Protein AF-A0A6I1HXH2-F1 (afdb_monomer)

Organism: NCBI:txid2654252

Nearest PDB structures (foldseek):
  2odl-assembly1_A  TM=3.078E-01  e=3.239E-01  Haemophilus influenzae

Mean predicted aligned error: 2.8 Å

Structure (mmCIF, N/CA/C/O backbone):
data_AF-A0A6I1HXH2-F1
#
_entry.id   AF-A0A6I1HXH2-F1
#
loop_
_atom_site.group_PDB
_atom_site.id
_atom_site.type_symbol
_atom_site.label_atom_id
_atom_site.label_alt_id
_atom_site.label_comp_id
_atom_site.label_asym_id
_atom_site.label_entity_id
_atom_site.label_seq_id
_atom_site.pdbx_PDB_ins_code
_atom_site.Cartn_x
_atom_site.Cartn_y
_atom_site.Cartn_z
_atom_site.occupancy
_atom_site.B_iso_or_equiv
_atom_site.auth_seq_id
_atom_site.auth_comp_id
_atom_site.auth_asym_id
_atom_site.auth_atom_id
_atom_site.pdbx_PDB_model_num
ATOM 1 N N . ILE A 1 1 ? -18.586 -7.942 31.060 1.00 96.12 1 ILE A N 1
ATOM 2 C CA . ILE A 1 1 ? -19.831 -7.207 30.739 1.00 96.12 1 ILE A CA 1
ATOM 3 C C . ILE A 1 1 ? -20.557 -7.963 29.634 1.00 96.12 1 ILE A C 1
ATOM 5 O O . ILE A 1 1 ? -19.935 -8.274 28.625 1.00 96.12 1 ILE A O 1
ATOM 9 N N . ASN A 1 2 ? -21.832 -8.290 29.840 1.00 98.00 2 ASN A N 1
ATOM 10 C CA . ASN A 1 2 ? -22.693 -8.918 28.838 1.00 98.00 2 ASN A CA 1
ATOM 11 C C . ASN A 1 2 ? -24.018 -8.146 28.793 1.00 98.00 2 ASN A C 1
ATOM 13 O O . ASN A 1 2 ? -24.672 -8.031 29.828 1.00 98.00 2 ASN A O 1
ATOM 17 N N . ALA A 1 3 ? -24.377 -7.584 27.641 1.00 96.94 3 ALA A N 1
ATOM 18 C CA . ALA A 1 3 ? -25.575 -6.765 27.474 1.00 96.94 3 ALA A CA 1
ATOM 19 C C . ALA A 1 3 ? -26.149 -6.915 26.060 1.00 96.94 3 ALA A C 1
ATOM 21 O O . ALA A 1 3 ? -25.413 -7.164 25.120 1.00 96.94 3 ALA A O 1
ATOM 22 N N . GLY A 1 4 ? -27.454 -6.724 25.865 1.00 97.56 4 GLY A N 1
ATOM 23 C CA . GLY A 1 4 ? -28.006 -6.635 24.505 1.00 97.56 4 GLY A CA 1
ATOM 24 C C . GLY A 1 4 ? -27.553 -5.349 23.808 1.00 97.56 4 GLY A C 1
ATOM 25 O O . GLY A 1 4 ? -26.967 -5.382 22.731 1.00 97.56 4 GLY A O 1
ATOM 26 N N . GLN A 1 5 ? -27.787 -4.218 24.466 1.00 98.31 5 GLN A N 1
ATOM 27 C CA . GLN A 1 5 ? -27.321 -2.894 24.062 1.00 98.31 5 GLN A CA 1
ATOM 28 C C . GLN A 1 5 ? -26.431 -2.366 25.183 1.00 98.31 5 GLN A C 1
ATOM 30 O O . GLN A 1 5 ? -26.862 -2.338 26.338 1.00 98.31 5 GLN A O 1
ATOM 35 N N . PHE A 1 6 ? -25.206 -1.962 24.867 1.00 98.62 6 PHE A N 1
ATOM 36 C CA . PHE A 1 6 ? -24.318 -1.331 25.832 1.00 98.62 6 PHE A CA 1
ATOM 37 C C . PHE A 1 6 ? -24.079 0.121 25.429 1.00 98.62 6 PHE A C 1
ATOM 39 O O . PHE A 1 6 ? -23.348 0.390 24.483 1.00 98.62 6 PHE A O 1
ATOM 46 N N . ASN A 1 7 ? -24.703 1.054 26.146 1.00 98.44 7 ASN A N 1
ATOM 47 C CA . ASN A 1 7 ? -24.409 2.475 26.013 1.00 98.44 7 ASN A CA 1
ATOM 48 C C . ASN A 1 7 ? -23.380 2.877 27.075 1.00 98.44 7 ASN A C 1
ATOM 50 O O . ASN A 1 7 ? -23.666 2.827 28.271 1.00 98.44 7 ASN A O 1
ATOM 54 N N . ASN A 1 8 ? -22.193 3.255 26.621 1.00 98.12 8 ASN A N 1
ATOM 55 C CA . ASN A 1 8 ? -21.113 3.800 27.429 1.00 98.12 8 ASN A CA 1
ATOM 56 C C . ASN A 1 8 ? -20.699 5.191 26.929 1.00 98.12 8 ASN A C 1
ATOM 58 O O . ASN A 1 8 ? -19.573 5.608 27.169 1.00 98.12 8 ASN A O 1
ATOM 62 N N . GLN A 1 9 ? -21.569 5.911 26.217 1.00 98.25 9 GLN A N 1
ATOM 63 C CA . GLN A 1 9 ? -21.256 7.229 25.675 1.00 98.25 9 GLN A CA 1
ATOM 64 C C . GLN A 1 9 ? -20.822 8.196 26.791 1.00 98.25 9 GLN A C 1
ATOM 66 O O . GLN A 1 9 ? -21.469 8.270 27.835 1.00 98.25 9 GLN A O 1
ATOM 71 N N . PHE A 1 10 ? -19.718 8.926 26.586 1.00 98.38 10 PHE A N 1
ATOM 72 C CA . PHE A 1 10 ? -19.064 9.771 27.610 1.00 98.38 10 PHE A CA 1
ATOM 73 C C . PHE A 1 10 ? -18.646 9.030 28.896 1.00 98.38 10 PHE A C 1
ATOM 75 O O . PHE A 1 10 ? -18.246 9.648 29.884 1.00 98.38 10 PHE A O 1
ATOM 82 N N . GLY A 1 11 ? -18.742 7.703 28.901 1.00 98.44 11 GLY A N 1
ATOM 83 C CA . GLY A 1 11 ? -18.453 6.860 30.043 1.00 98.44 11 GLY A CA 1
ATOM 84 C C . GLY A 1 11 ? -16.962 6.611 30.231 1.00 98.44 11 GLY A C 1
ATOM 85 O O . GLY A 1 11 ? -16.126 6.847 29.353 1.00 98.44 11 GLY A O 1
ATOM 86 N N . LYS A 1 12 ? -16.626 6.078 31.407 1.00 98.44 12 LYS A N 1
ATOM 87 C CA . LYS A 1 12 ? -15.273 5.646 31.755 1.00 98.44 12 LYS A CA 1
ATOM 88 C C . LYS A 1 12 ? -15.310 4.257 32.378 1.00 98.44 12 LYS A C 1
ATOM 90 O O . LYS A 1 12 ? -15.972 4.052 33.390 1.00 98.44 12 LYS A O 1
ATOM 95 N N . ILE A 1 13 ? -14.539 3.334 31.814 1.00 98.19 13 ILE A N 1
ATOM 96 C CA . ILE A 1 13 ? -14.335 1.985 32.345 1.00 98.19 13 ILE A CA 1
ATOM 97 C C . ILE A 1 13 ? -12.841 1.780 32.582 1.00 98.19 13 ILE A C 1
ATOM 99 O O . ILE A 1 13 ? -12.019 2.014 31.697 1.00 98.19 13 ILE A O 1
ATOM 103 N N . THR A 1 14 ? -12.480 1.322 33.777 1.00 96.81 14 THR A N 1
ATOM 104 C CA . THR A 1 14 ? -11.099 0.970 34.129 1.00 96.81 14 THR A CA 1
ATOM 105 C C . THR A 1 14 ? -11.058 -0.436 34.710 1.00 96.81 14 THR A C 1
ATOM 107 O O . THR A 1 14 ? -11.735 -0.707 35.701 1.00 96.81 14 THR A O 1
ATOM 110 N N . GLY A 1 15 ? -10.269 -1.324 34.108 1.00 91.62 15 GLY A N 1
ATOM 111 C CA . GLY A 1 15 ? -10.072 -2.697 34.564 1.00 91.62 15 GLY A CA 1
ATOM 112 C C . GLY A 1 15 ? -8.606 -2.992 34.874 1.00 91.62 15 GLY A C 1
ATOM 113 O O . GLY A 1 15 ? -7.748 -2.878 34.007 1.00 91.62 15 GLY A O 1
ATOM 114 N N . ASN A 1 16 ? -8.308 -3.450 36.090 1.00 91.56 16 ASN A N 1
ATOM 115 C CA . ASN A 1 16 ? -6.937 -3.827 36.476 1.00 91.56 16 ASN A CA 1
ATOM 116 C C . ASN A 1 16 ? -6.510 -5.212 35.950 1.00 91.56 16 ASN A C 1
ATOM 118 O O . ASN A 1 16 ? -5.372 -5.622 36.142 1.00 91.56 16 ASN A O 1
ATOM 122 N N . GLY A 1 17 ? -7.420 -5.938 35.298 1.00 95.38 17 GLY A N 1
ATOM 123 C CA . GLY A 1 17 ? -7.192 -7.273 34.754 1.00 95.38 17 GLY A CA 1
ATOM 124 C C . GLY A 1 17 ? -7.869 -7.439 33.397 1.00 95.38 17 GLY A C 1
ATOM 125 O O . GLY A 1 17 ? -7.933 -6.498 32.601 1.00 95.38 17 GLY A O 1
ATOM 126 N N . LYS A 1 18 ? -8.402 -8.637 33.152 1.00 97.19 18 LYS A N 1
ATOM 127 C CA . LYS A 1 18 ? -9.175 -8.931 31.947 1.00 97.19 18 LYS A CA 1
ATOM 128 C C . LYS A 1 18 ? -10.528 -8.217 31.973 1.00 97.19 18 LYS A C 1
ATOM 130 O O . LYS A 1 18 ? -11.292 -8.362 32.926 1.00 97.19 18 LYS A O 1
ATOM 135 N N . LEU A 1 19 ? -10.838 -7.496 30.903 1.00 98.50 19 LEU A N 1
ATOM 136 C CA . LEU A 1 19 ? -12.148 -6.920 30.635 1.00 98.50 19 LEU A CA 1
ATOM 137 C C . LEU A 1 19 ? -12.725 -7.556 29.370 1.00 98.50 19 LEU A C 1
ATOM 139 O O . LEU A 1 19 ? -12.294 -7.258 28.259 1.00 98.50 19 LEU A O 1
ATOM 143 N N . ASP A 1 20 ? -13.727 -8.413 29.559 1.00 98.50 20 ASP A N 1
ATOM 144 C CA . ASP A 1 20 ? -14.513 -8.996 28.473 1.00 98.50 20 ASP A CA 1
ATOM 145 C C . ASP A 1 20 ? -15.823 -8.218 28.302 1.00 98.50 20 ASP A C 1
ATOM 147 O O . ASP A 1 20 ? -16.628 -8.143 29.235 1.00 98.50 20 ASP A O 1
ATOM 151 N N . ILE A 1 21 ? -16.069 -7.667 27.115 1.00 98.62 21 ILE A N 1
ATOM 152 C CA . ILE A 1 21 ? -17.321 -7.005 26.730 1.00 98.62 21 ILE A CA 1
ATOM 153 C C . ILE A 1 21 ? -17.986 -7.837 25.633 1.00 98.62 21 ILE A C 1
ATOM 155 O O . ILE A 1 21 ? -17.366 -8.144 24.615 1.00 98.62 21 ILE A O 1
ATOM 159 N N . ARG A 1 22 ? -19.252 -8.208 25.840 1.00 98.81 22 ARG A N 1
ATOM 160 C CA . ARG A 1 22 ? -20.108 -8.846 24.834 1.00 98.81 22 ARG A CA 1
ATOM 161 C C . ARG A 1 22 ? -21.392 -8.039 24.690 1.00 98.81 22 ARG A C 1
ATOM 163 O O . ARG A 1 22 ? -22.087 -7.854 25.691 1.00 98.81 22 ARG A O 1
ATOM 170 N N . ALA A 1 23 ? -21.692 -7.570 23.481 1.00 98.56 23 ALA A N 1
ATOM 171 C CA . ALA A 1 23 ? -22.950 -6.888 23.202 1.00 98.56 23 ALA A CA 1
ATOM 172 C C . ALA A 1 23 ? -23.472 -7.100 21.777 1.00 98.56 23 ALA A C 1
ATOM 174 O O . ALA A 1 23 ? -22.711 -7.464 20.890 1.00 98.56 23 ALA A O 1
ATOM 175 N N . ALA A 1 24 ? -24.765 -6.880 21.524 1.00 98.44 24 ALA A N 1
ATOM 176 C CA . ALA A 1 24 ? -25.244 -6.787 20.141 1.00 98.44 24 ALA A CA 1
ATOM 177 C C . ALA A 1 24 ? -24.883 -5.418 19.546 1.00 98.44 24 ALA A C 1
ATOM 179 O O . ALA A 1 24 ? -24.400 -5.346 18.422 1.00 98.44 24 ALA A O 1
ATOM 180 N N . THR A 1 25 ? -25.027 -4.346 20.325 1.00 98.69 25 THR A N 1
ATOM 181 C CA . THR A 1 25 ? -24.511 -3.012 19.987 1.00 98.69 25 THR A CA 1
ATOM 182 C C . THR A 1 25 ? -23.695 -2.470 21.153 1.00 98.69 25 THR A C 1
ATOM 184 O O . THR A 1 25 ? -24.048 -2.659 22.323 1.00 98.69 25 THR A O 1
ATOM 187 N N . PHE A 1 26 ? -22.595 -1.798 20.839 1.00 98.81 26 PHE A N 1
ATOM 188 C CA . PHE A 1 26 ? -21.772 -1.112 21.820 1.00 98.81 26 PHE A CA 1
ATOM 189 C C . PHE A 1 26 ? -21.524 0.326 21.358 1.00 98.81 26 PHE A C 1
ATOM 191 O O . PHE A 1 26 ? -20.750 0.565 20.435 1.00 98.81 26 PHE A O 1
ATOM 198 N N . ASP A 1 27 ? -22.209 1.272 21.996 1.00 98.81 27 ASP A N 1
ATOM 199 C CA . ASP A 1 27 ? -21.988 2.705 21.824 1.00 98.81 27 ASP A CA 1
ATOM 200 C C . ASP A 1 27 ? -20.927 3.161 22.829 1.00 98.81 27 ASP A C 1
ATOM 202 O O . ASP A 1 27 ? -21.179 3.255 24.030 1.00 98.81 27 ASP A O 1
ATOM 206 N N . HIS A 1 28 ? -19.721 3.393 22.327 1.00 98.81 28 HIS A N 1
ATOM 207 C CA . HIS A 1 28 ? -18.535 3.809 23.071 1.00 98.81 28 HIS A CA 1
ATOM 208 C C . HIS A 1 28 ? -18.051 5.197 22.614 1.00 98.81 28 HIS A C 1
ATOM 210 O O . HIS A 1 28 ? -16.868 5.537 22.702 1.00 98.81 28 HIS A O 1
ATOM 216 N N . ARG A 1 29 ? -18.971 6.030 22.113 1.00 98.81 29 ARG A N 1
ATOM 217 C CA . ARG A 1 29 ? -18.643 7.369 21.615 1.00 98.81 29 ARG A CA 1
ATOM 218 C C . ARG A 1 29 ? -18.177 8.298 22.722 1.00 98.81 29 ARG A C 1
ATOM 220 O O . ARG A 1 29 ? -18.814 8.400 23.771 1.00 98.81 29 ARG A O 1
ATOM 227 N N . ASN A 1 30 ? -17.127 9.072 22.453 1.00 98.69 30 ASN A N 1
ATOM 228 C CA . ASN A 1 30 ? -16.550 10.039 23.404 1.00 98.69 30 ASN A CA 1
ATOM 229 C C . ASN A 1 30 ? -16.190 9.428 24.772 1.00 98.69 30 ASN A C 1
ATOM 231 O O . ASN A 1 30 ? -16.142 10.130 25.781 1.00 98.69 30 ASN A O 1
ATOM 235 N N 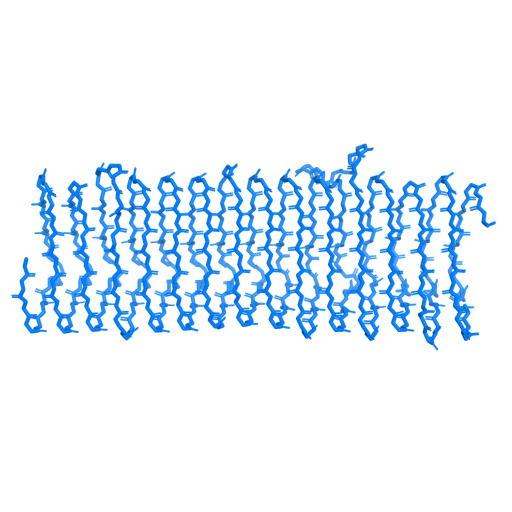. ALA A 1 31 ? -16.003 8.113 24.826 1.00 98.81 31 ALA A N 1
ATOM 236 C CA . ALA A 1 31 ? -15.840 7.368 26.058 1.00 98.81 31 ALA A CA 1
ATOM 237 C C . ALA A 1 31 ? -14.428 6.800 26.171 1.00 98.81 31 ALA A C 1
ATOM 239 O O . ALA A 1 31 ? -13.684 6.724 25.195 1.00 98.81 31 ALA A O 1
ATOM 240 N N . MET A 1 32 ? -14.046 6.378 27.374 1.00 98.81 32 MET A N 1
ATOM 241 C CA . MET A 1 32 ? -12.724 5.817 27.638 1.00 98.81 32 MET A CA 1
ATOM 242 C C . MET A 1 32 ? -12.835 4.460 28.324 1.00 98.81 32 MET A C 1
ATOM 244 O O . MET A 1 32 ? -13.409 4.346 29.403 1.00 98.81 32 MET A O 1
ATOM 248 N N . THR A 1 33 ? -12.227 3.439 27.732 1.00 98.75 33 THR A N 1
ATOM 249 C CA . THR A 1 33 ? -12.066 2.118 28.344 1.00 98.75 33 THR A CA 1
ATOM 250 C C . THR A 1 33 ? -10.590 1.780 28.388 1.00 98.75 33 THR A C 1
ATOM 252 O O . THR A 1 33 ? -9.935 1.730 27.351 1.00 98.75 33 THR A O 1
ATOM 255 N N . VAL A 1 34 ? -10.075 1.523 29.587 1.00 98.69 34 VAL A N 1
ATOM 256 C CA . VAL A 1 34 ? -8.696 1.077 29.805 1.00 98.69 34 VAL A CA 1
ATOM 257 C C . VAL A 1 34 ? -8.728 -0.240 30.566 1.00 98.69 34 VAL A C 1
ATOM 259 O O . VAL A 1 34 ? -9.366 -0.326 31.615 1.00 98.69 34 VAL A O 1
ATOM 262 N N . ALA A 1 35 ? -8.037 -1.261 30.068 1.00 98.44 35 ALA A N 1
ATOM 263 C CA . ALA A 1 35 ? -7.892 -2.533 30.770 1.00 98.44 35 ALA A CA 1
ATOM 264 C C . ALA A 1 35 ? -6.474 -3.101 30.647 1.00 98.44 35 ALA A C 1
ATOM 266 O O . ALA A 1 35 ? -5.768 -2.796 29.690 1.00 98.44 35 ALA A O 1
ATOM 267 N N . ASN A 1 36 ? -6.056 -3.965 31.576 1.00 98.31 36 ASN A N 1
ATOM 268 C CA . ASN A 1 36 ? -4.806 -4.712 31.402 1.00 98.31 36 ASN A CA 1
ATOM 269 C C . ASN A 1 36 ? -4.889 -5.662 30.196 1.00 98.31 36 ASN A C 1
ATOM 271 O O . ASN A 1 36 ? -3.952 -5.740 29.413 1.00 98.31 36 ASN A O 1
ATOM 275 N N . GLN A 1 37 ? -6.031 -6.321 30.005 1.00 98.56 37 GLN A N 1
ATOM 276 C CA . GLN A 1 37 ? -6.294 -7.195 28.866 1.00 98.56 37 GLN A CA 1
ATOM 277 C C . GLN A 1 37 ? -7.722 -6.938 28.380 1.00 98.56 37 GLN A C 1
ATOM 279 O O . GLN A 1 37 ? -8.662 -7.096 29.158 1.00 98.56 37 GLN A O 1
ATOM 284 N N . LEU A 1 38 ? -7.903 -6.531 27.122 1.00 98.75 38 LEU A N 1
ATOM 285 C CA . LEU A 1 38 ? -9.207 -6.129 26.590 1.00 98.75 38 LEU A CA 1
ATOM 286 C C . LEU A 1 38 ? -9.702 -7.101 25.519 1.00 98.75 38 LEU A C 1
ATOM 288 O O . LEU A 1 38 ? -8.987 -7.462 24.584 1.00 98.75 38 LEU A O 1
ATOM 292 N N . THR A 1 39 ? -10.960 -7.509 25.643 1.00 98.81 39 THR A N 1
ATOM 293 C CA . THR A 1 39 ? -11.672 -8.254 24.609 1.00 98.81 39 THR A CA 1
ATOM 294 C C . THR A 1 39 ? -13.062 -7.662 24.429 1.00 98.81 39 THR A C 1
ATOM 296 O O . THR A 1 39 ? -13.874 -7.666 25.353 1.00 98.81 39 THR A O 1
ATOM 299 N N . VAL A 1 40 ? -13.356 -7.182 23.225 1.00 98.88 40 VAL A N 1
ATOM 300 C CA . VAL A 1 40 ? -14.669 -6.670 22.829 1.00 98.88 40 VAL A CA 1
ATOM 301 C C . VAL A 1 40 ? -15.237 -7.567 21.739 1.00 98.88 40 VAL A C 1
ATOM 303 O O . VAL A 1 40 ? -14.590 -7.795 20.724 1.00 98.88 40 VAL A O 1
ATOM 306 N N . ASN A 1 41 ? -16.446 -8.079 21.952 1.00 98.88 41 ASN A N 1
ATOM 307 C CA . ASN A 1 41 ? -17.235 -8.775 20.943 1.00 98.88 41 ASN A CA 1
ATOM 308 C C . ASN A 1 41 ? -18.577 -8.059 20.803 1.00 98.88 41 ASN A C 1
ATOM 310 O O . ASN A 1 41 ? -19.369 -8.053 21.747 1.00 98.88 41 ASN A O 1
ATOM 314 N N . ALA A 1 42 ? -18.824 -7.464 19.644 1.00 98.75 42 ALA A N 1
ATOM 315 C CA . ALA A 1 42 ? -20.027 -6.705 19.358 1.00 98.75 42 ALA A CA 1
ATOM 316 C C . ALA A 1 42 ? -20.678 -7.149 18.039 1.00 98.75 42 ALA A C 1
ATOM 318 O O . ALA A 1 42 ? -20.004 -7.675 17.155 1.00 98.75 42 ALA A O 1
ATOM 319 N N . GLY A 1 43 ? -21.981 -6.920 17.881 1.00 98.69 43 GLY A N 1
ATOM 320 C CA . GLY A 1 43 ? -22.597 -6.910 16.551 1.00 98.69 43 GLY A CA 1
ATOM 321 C C . GLY A 1 43 ? -22.180 -5.653 15.786 1.00 98.69 43 GLY A C 1
ATOM 322 O O . GLY A 1 43 ? -21.585 -5.741 14.716 1.00 98.69 43 GLY A O 1
ATOM 323 N N . SER A 1 44 ? -22.402 -4.485 16.389 1.00 98.81 44 SER A N 1
ATOM 324 C CA . SER A 1 44 ? -21.831 -3.204 15.965 1.00 98.81 44 SER A CA 1
ATOM 325 C C . SER A 1 44 ? -21.119 -2.497 17.117 1.00 98.81 44 SER A C 1
ATOM 327 O O . SER A 1 44 ? -21.547 -2.581 18.272 1.00 98.81 44 SER A O 1
ATOM 329 N N . LEU A 1 45 ? -20.033 -1.795 16.803 1.00 98.94 45 LEU A N 1
ATOM 330 C CA . LEU A 1 45 ? -19.264 -0.995 17.755 1.00 98.94 45 LEU A CA 1
ATOM 331 C C . LEU A 1 45 ? -19.060 0.413 17.196 1.00 98.94 45 LEU A C 1
ATOM 333 O O . LEU A 1 45 ? -18.438 0.576 16.151 1.00 98.94 45 LEU A O 1
ATOM 337 N N . ASP A 1 46 ? -19.557 1.413 17.915 1.00 98.94 46 ASP A N 1
ATOM 338 C CA . ASP A 1 46 ? -19.337 2.832 17.639 1.00 98.94 46 ASP A CA 1
ATOM 339 C C . ASP A 1 46 ? -18.339 3.397 18.661 1.00 98.94 46 ASP A C 1
ATOM 341 O O . ASP A 1 46 ? -18.690 3.684 19.800 1.00 98.94 46 ASP A O 1
ATOM 345 N N . ASN A 1 47 ? -17.074 3.509 18.269 1.00 98.88 47 ASN A N 1
ATOM 346 C CA . ASN A 1 47 ? -15.967 4.086 19.035 1.00 98.88 47 ASN A CA 1
ATOM 347 C C . ASN A 1 47 ? -15.601 5.497 18.531 1.00 98.88 47 ASN A C 1
ATOM 349 O O . ASN A 1 47 ? -14.459 5.939 18.689 1.00 98.88 47 ASN A O 1
ATOM 353 N N . ARG A 1 48 ? -16.530 6.229 17.898 1.00 98.88 48 ARG A N 1
ATOM 354 C CA . ARG A 1 48 ? -16.219 7.570 17.382 1.00 98.88 48 ARG A CA 1
ATOM 355 C C . ARG A 1 48 ? -15.810 8.523 18.494 1.00 98.88 48 ARG A C 1
ATOM 357 O O . ARG A 1 48 ? -16.504 8.650 19.508 1.00 98.88 48 ARG A O 1
ATOM 364 N N . SER A 1 49 ? -14.676 9.194 18.309 1.00 98.81 49 SER A N 1
ATOM 365 C CA . SER A 1 49 ? -14.037 10.038 19.334 1.00 98.81 49 SER A CA 1
ATOM 366 C C . SER A 1 49 ? -13.790 9.330 20.680 1.00 98.81 49 SER A C 1
ATOM 368 O O . SER A 1 49 ? -13.527 9.987 21.688 1.00 98.81 49 SER A O 1
ATOM 370 N N . GLY A 1 50 ? -13.921 8.003 20.732 1.00 98.88 50 GLY A N 1
ATOM 371 C CA . GLY A 1 50 ? -13.710 7.184 21.918 1.00 98.88 50 GLY A CA 1
ATOM 372 C C . GLY A 1 50 ? -12.287 6.638 21.988 1.00 98.88 50 GLY A C 1
ATOM 373 O O . GLY A 1 50 ? -11.475 6.807 21.076 1.00 98.88 50 GLY A O 1
ATOM 374 N N . SER A 1 51 ? -11.972 5.980 23.100 1.00 98.88 51 SER A N 1
ATOM 375 C CA . SER A 1 51 ? -10.692 5.316 23.323 1.00 98.88 51 SER A CA 1
ATOM 376 C C . SER A 1 51 ? -10.892 3.935 23.940 1.00 98.88 51 SER A C 1
ATOM 378 O O . SER A 1 51 ? -11.486 3.795 25.017 1.00 98.88 51 SER A O 1
ATOM 380 N N . LEU A 1 52 ? -10.386 2.913 23.251 1.00 98.94 52 LEU A N 1
ATOM 381 C CA . LEU A 1 52 ? -10.190 1.555 23.745 1.00 98.94 52 LEU A CA 1
ATOM 382 C C . LEU A 1 52 ? -8.687 1.329 23.895 1.00 98.94 52 LEU A C 1
ATOM 384 O O . LEU A 1 52 ? -7.975 1.261 22.897 1.00 98.94 52 LEU A O 1
ATOM 388 N N . ALA A 1 53 ? -8.206 1.195 25.127 1.00 98.75 53 ALA A N 1
ATOM 389 C CA . ALA A 1 53 ? -6.788 1.019 25.406 1.00 98.75 53 ALA A CA 1
ATOM 390 C C . ALA A 1 53 ? -6.523 -0.245 26.227 1.00 98.75 53 ALA A C 1
ATOM 392 O O . ALA A 1 53 ? -7.182 -0.505 27.241 1.00 98.75 53 ALA A O 1
ATOM 393 N N . GLN A 1 54 ? -5.514 -1.006 25.813 1.00 98.75 54 GLN A N 1
ATOM 394 C CA . GLN A 1 54 ? -4.965 -2.107 26.588 1.00 98.75 54 GLN A CA 1
ATOM 395 C C . GLN A 1 54 ? -3.567 -1.762 27.098 1.00 98.75 54 GLN A C 1
ATOM 397 O O . GLN A 1 54 ? -2.687 -1.427 26.311 1.00 98.75 54 GLN A O 1
ATOM 402 N N . THR A 1 55 ? -3.341 -1.897 28.405 1.00 98.38 55 THR A N 1
ATOM 403 C CA . THR A 1 55 ? -2.044 -1.602 29.037 1.00 98.38 55 THR A CA 1
ATOM 404 C C . THR A 1 55 ? -1.136 -2.822 29.183 1.00 98.38 55 THR A C 1
ATOM 406 O O . THR A 1 55 ? 0.078 -2.669 29.285 1.00 98.38 55 THR A O 1
ATOM 409 N N . GLY A 1 56 ? -1.684 -4.038 29.185 1.00 98.44 56 GLY A N 1
ATOM 410 C CA . GLY A 1 56 ? -0.906 -5.275 29.184 1.00 98.44 56 GLY A CA 1
ATOM 411 C C . GLY A 1 56 ? -0.383 -5.644 27.795 1.00 98.44 56 GLY A C 1
ATOM 412 O O . GLY A 1 56 ? -0.906 -5.204 26.770 1.00 98.44 56 GLY A O 1
ATOM 413 N N . THR A 1 57 ? 0.645 -6.489 27.775 1.00 98.06 57 THR A N 1
ATOM 414 C CA . THR A 1 57 ? 1.367 -6.925 26.568 1.00 98.06 57 THR A CA 1
ATOM 415 C C . THR A 1 57 ? 0.731 -8.127 25.860 1.00 98.06 57 THR A C 1
ATOM 417 O O . THR A 1 57 ? 1.291 -8.634 24.894 1.00 98.06 57 THR A O 1
ATOM 420 N N . GLY A 1 58 ? -0.422 -8.604 26.342 1.00 98.19 58 GLY A N 1
ATOM 421 C CA . GLY A 1 58 ? -1.176 -9.694 25.722 1.00 98.19 58 GLY A CA 1
ATOM 422 C C . GLY A 1 58 ? -1.933 -9.267 24.460 1.00 98.19 58 GLY A C 1
ATOM 423 O O . GLY A 1 58 ? -1.819 -8.136 23.991 1.00 98.19 58 GLY A O 1
ATOM 424 N N . LEU A 1 59 ? -2.745 -10.172 23.917 1.00 98.69 59 LEU A N 1
ATOM 425 C CA . LEU A 1 59 ? -3.513 -9.936 22.693 1.00 98.69 59 LEU A CA 1
ATOM 426 C C . LEU A 1 59 ? -4.787 -9.129 22.962 1.00 98.69 59 LEU A C 1
ATOM 428 O O . LEU A 1 59 ? -5.765 -9.680 23.461 1.00 98.69 59 LEU A O 1
ATOM 432 N N . MET A 1 60 ? -4.838 -7.863 22.562 1.00 98.88 60 MET A N 1
ATOM 433 C CA . MET A 1 60 ? -6.091 -7.106 22.491 1.00 98.88 60 MET A CA 1
ATOM 434 C C . MET A 1 60 ? -6.987 -7.688 21.394 1.00 98.88 60 MET A C 1
ATOM 436 O O . MET A 1 60 ? -6.531 -7.911 20.279 1.00 98.88 60 MET A O 1
ATOM 440 N N . THR A 1 61 ? -8.270 -7.918 21.674 1.00 98.94 61 THR A N 1
ATOM 441 C CA . THR A 1 61 ? -9.235 -8.350 20.647 1.00 98.94 61 THR A CA 1
ATOM 442 C C . THR A 1 61 ? -10.395 -7.367 20.553 1.00 98.94 61 THR A C 1
ATOM 444 O O . THR A 1 61 ? -11.081 -7.127 21.546 1.00 98.94 61 THR A O 1
ATOM 447 N N . VAL A 1 62 ? -10.657 -6.843 19.356 1.00 98.94 62 VAL A N 1
ATOM 448 C CA . VAL A 1 62 ? -11.839 -6.029 19.044 1.00 98.94 62 VAL A CA 1
ATOM 449 C C . VAL A 1 62 ? -12.547 -6.641 17.844 1.00 98.94 62 VAL A C 1
ATOM 451 O O . VAL A 1 62 ? -12.093 -6.539 16.711 1.00 98.94 62 VAL A O 1
ATOM 454 N N . ASN A 1 63 ? -13.661 -7.311 18.099 1.00 98.88 63 ASN A N 1
ATOM 455 C CA . ASN A 1 63 ? -14.422 -8.040 17.099 1.00 98.88 63 ASN A CA 1
ATOM 456 C C . ASN A 1 63 ? -15.828 -7.446 16.981 1.00 98.88 63 ASN A C 1
ATOM 458 O O . ASN A 1 63 ? -16.614 -7.546 17.924 1.00 98.88 63 ASN A O 1
ATOM 462 N N . ALA A 1 64 ? -16.145 -6.857 15.832 1.00 98.75 64 ALA A N 1
ATOM 463 C CA . ALA A 1 64 ? -17.498 -6.487 15.438 1.00 98.75 64 ALA A CA 1
ATOM 464 C C . ALA A 1 64 ? -17.951 -7.412 14.299 1.00 98.75 64 ALA A C 1
ATOM 466 O O . ALA A 1 64 ? -17.250 -7.545 13.304 1.00 98.75 64 ALA A O 1
ATOM 467 N N . THR A 1 65 ? -19.110 -8.063 14.391 1.00 98.56 65 THR A N 1
ATOM 468 C CA . THR A 1 65 ? -19.567 -8.916 13.274 1.00 98.56 65 THR A CA 1
ATOM 469 C C . THR A 1 65 ? -20.083 -8.096 12.089 1.00 98.56 65 THR A C 1
ATOM 471 O O . THR A 1 65 ? -19.993 -8.542 10.948 1.00 98.56 65 THR A O 1
ATOM 474 N N . GLY A 1 66 ? -20.592 -6.890 12.341 1.00 98.75 66 GLY A N 1
ATOM 475 C CA . GLY A 1 66 ? -21.013 -5.907 11.348 1.00 98.75 66 GLY A CA 1
ATOM 476 C C . GLY A 1 66 ? -20.019 -4.751 11.233 1.00 98.75 66 GLY A C 1
ATOM 477 O O . GLY A 1 66 ? -18.882 -4.937 10.798 1.00 98.75 66 GLY A O 1
ATOM 478 N N . GLN A 1 67 ? -20.463 -3.548 11.600 1.00 98.88 67 GLN A N 1
ATOM 479 C CA . GLN A 1 67 ? -19.664 -2.326 11.517 1.00 98.88 67 GLN A CA 1
ATOM 480 C C . GLN A 1 67 ? -18.867 -2.069 12.803 1.00 98.88 67 GLN A C 1
ATOM 482 O O . GLN A 1 67 ? -19.405 -2.149 13.911 1.00 98.88 67 GLN A O 1
ATOM 487 N N . LEU A 1 68 ? -17.605 -1.689 12.625 1.00 98.94 68 LEU A N 1
ATOM 488 C CA . LEU A 1 68 ? -16.761 -1.045 13.624 1.00 98.94 68 LEU A CA 1
ATOM 489 C C . LEU A 1 68 ? -16.467 0.381 13.151 1.00 98.94 68 LEU A C 1
ATOM 491 O O . LEU A 1 68 ? -15.730 0.566 12.186 1.00 98.94 68 LEU A O 1
ATOM 495 N N . ASP A 1 69 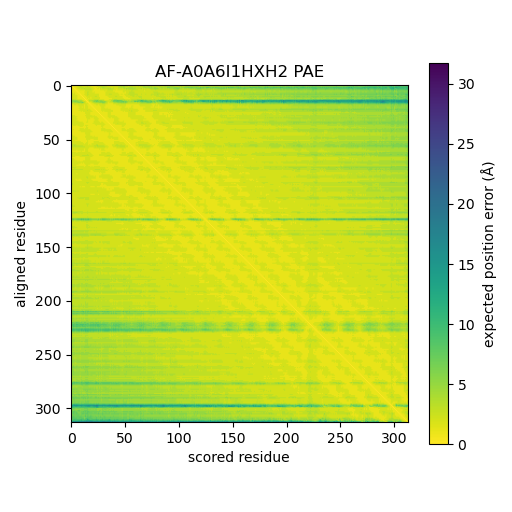? -17.045 1.377 13.816 1.00 98.94 69 ASP A N 1
ATOM 496 C CA . ASP A 1 69 ? -16.780 2.788 13.545 1.00 98.94 69 ASP A CA 1
ATOM 497 C C . ASP A 1 69 ? -15.791 3.349 14.571 1.00 98.94 69 ASP A C 1
ATOM 499 O O . ASP A 1 69 ? -16.119 3.564 15.731 1.00 98.94 69 ASP A O 1
ATOM 503 N N . ASN A 1 70 ? -14.555 3.562 14.141 1.00 98.94 70 ASN A N 1
ATOM 504 C CA . ASN A 1 70 ? -13.461 4.180 14.879 1.00 98.94 70 ASN A CA 1
ATOM 505 C C . ASN A 1 70 ? -13.128 5.585 14.334 1.00 98.94 70 ASN A C 1
ATOM 507 O O . ASN A 1 70 ? -11.999 6.053 14.483 1.00 98.94 70 ASN A O 1
ATOM 511 N N . THR A 1 71 ? -14.075 6.270 13.684 1.00 98.94 71 THR A N 1
ATOM 512 C CA . THR A 1 71 ? -13.840 7.603 13.102 1.00 98.94 71 THR A CA 1
ATOM 513 C C . THR A 1 71 ? -13.443 8.605 14.188 1.00 98.94 71 THR A C 1
ATOM 515 O O . THR A 1 71 ? -14.167 8.802 15.167 1.00 98.94 71 THR A O 1
ATOM 518 N N . GLY A 1 72 ? -12.262 9.212 14.053 1.00 98.75 72 GLY A N 1
ATOM 519 C CA . GLY A 1 72 ? -11.666 10.083 15.079 1.00 98.75 72 GLY A CA 1
ATOM 520 C C . GLY A 1 72 ? -11.404 9.402 16.435 1.00 98.75 72 GLY A C 1
ATOM 521 O O . GLY A 1 72 ? -11.077 10.077 17.412 1.00 98.75 72 GLY A O 1
ATOM 522 N N . GLY A 1 73 ? -11.587 8.082 16.522 1.00 98.88 73 GLY A N 1
ATOM 523 C CA . GLY A 1 73 ? -11.422 7.270 17.723 1.00 98.88 73 GLY A CA 1
ATOM 524 C C . GLY A 1 73 ? -10.045 6.617 17.819 1.00 98.88 73 GLY A C 1
ATOM 525 O O . GLY A 1 73 ? -9.200 6.730 16.924 1.00 98.88 73 GLY A O 1
ATOM 526 N N . LYS A 1 74 ? -9.811 5.922 18.935 1.00 98.94 74 LYS A N 1
ATOM 527 C CA . LYS A 1 74 ? -8.559 5.214 19.227 1.00 98.94 74 LYS A CA 1
ATOM 528 C C . LYS A 1 74 ? -8.811 3.777 19.668 1.00 98.94 74 LYS A C 1
ATOM 530 O O . LYS A 1 74 ? -9.626 3.529 20.559 1.00 98.94 74 LYS A O 1
ATOM 535 N N . ILE A 1 75 ? -8.051 2.854 19.090 1.00 98.94 75 ILE A N 1
ATOM 536 C CA . ILE A 1 75 ? -7.927 1.454 19.507 1.00 98.94 75 ILE A CA 1
ATOM 537 C C . ILE A 1 75 ? -6.431 1.177 19.649 1.00 98.94 75 ILE A C 1
ATOM 539 O O . ILE A 1 75 ? -5.718 1.096 18.652 1.00 98.94 75 ILE A O 1
ATOM 543 N N . GLU A 1 76 ? -5.934 1.094 20.879 1.00 98.88 76 GLU A N 1
ATOM 544 C CA . GLU A 1 76 ? -4.495 1.047 21.157 1.00 98.88 76 GLU A CA 1
ATOM 545 C C . GLU A 1 76 ? -4.146 -0.122 22.088 1.00 98.88 76 GLU A C 1
ATOM 547 O O . GLU A 1 76 ? -4.574 -0.171 23.242 1.00 98.88 76 GLU A O 1
ATOM 552 N N . GLY A 1 77 ? -3.355 -1.073 21.589 1.00 98.62 77 GLY A N 1
ATOM 553 C CA . GLY A 1 77 ? -2.870 -2.224 22.346 1.00 98.62 77 GLY A CA 1
ATOM 554 C C . GLY A 1 77 ? -1.386 -2.110 22.686 1.00 98.62 77 GLY A C 1
ATOM 555 O O . GLY A 1 77 ? -0.561 -1.949 21.792 1.00 98.62 77 GLY A O 1
ATOM 556 N N . ASN A 1 78 ? -1.020 -2.263 23.963 1.00 98.62 78 ASN A N 1
ATOM 557 C CA . ASN A 1 78 ? 0.384 -2.339 24.405 1.00 98.62 78 ASN A CA 1
ATOM 558 C C . ASN A 1 78 ? 1.059 -3.704 24.117 1.00 98.62 78 ASN A C 1
ATOM 560 O O . ASN A 1 78 ? 2.200 -3.943 24.504 1.00 98.62 78 ASN A O 1
ATOM 564 N N . GLY A 1 79 ? 0.351 -4.617 23.455 1.00 98.69 79 GLY A N 1
ATOM 565 C CA . GLY A 1 79 ? 0.851 -5.909 22.994 1.00 98.69 79 GLY A CA 1
ATOM 566 C C . GLY A 1 79 ? 0.484 -6.131 21.534 1.00 98.69 79 GLY A C 1
ATOM 567 O O . GLY A 1 79 ? 0.617 -5.222 20.710 1.00 98.69 79 GLY A O 1
ATOM 568 N N . ASP A 1 80 ? -0.010 -7.327 21.236 1.00 98.88 80 ASP A N 1
ATOM 569 C CA . ASP A 1 80 ? -0.636 -7.628 19.950 1.00 98.88 80 ASP A CA 1
ATOM 570 C C . ASP A 1 80 ? -2.074 -7.087 19.904 1.00 98.88 80 ASP A C 1
ATOM 572 O O . ASP A 1 80 ? -2.735 -6.955 20.939 1.00 98.88 80 ASP A O 1
ATOM 576 N N . ALA A 1 81 ? -2.590 -6.816 18.708 1.00 98.88 81 ALA A N 1
ATOM 577 C CA . ALA A 1 81 ? -3.990 -6.467 18.495 1.00 98.88 81 ALA A CA 1
ATOM 578 C C . ALA A 1 81 ? -4.596 -7.262 17.337 1.00 98.88 81 ALA A C 1
ATOM 580 O O . ALA A 1 81 ? -4.040 -7.312 16.244 1.00 98.88 81 ALA A O 1
ATOM 581 N N . LEU A 1 82 ? -5.779 -7.824 17.573 1.00 98.94 82 LEU A N 1
ATOM 582 C CA . LEU A 1 82 ? -6.631 -8.451 16.573 1.00 98.94 82 LEU A CA 1
ATOM 583 C C . LEU A 1 82 ? -7.915 -7.638 16.429 1.00 98.94 82 LEU A C 1
ATOM 585 O O . LEU A 1 82 ? -8.703 -7.539 17.376 1.00 98.94 82 LEU A O 1
ATOM 589 N N . VAL A 1 83 ? -8.146 -7.090 15.240 1.00 98.94 83 VAL A N 1
ATOM 590 C CA . VAL A 1 83 ? -9.345 -6.310 14.921 1.00 98.94 83 VAL A CA 1
ATOM 591 C C . VAL A 1 83 ? -10.113 -6.985 13.791 1.00 98.94 83 VAL A C 1
ATOM 593 O O . VAL A 1 83 ? -9.558 -7.280 12.734 1.00 98.94 83 VAL A O 1
ATOM 596 N N . LYS A 1 84 ? -11.404 -7.242 14.009 1.00 98.94 84 LYS A N 1
ATOM 597 C CA . LYS A 1 84 ? -12.288 -7.881 13.026 1.00 98.94 84 LYS A CA 1
ATOM 598 C C . LYS A 1 84 ? -13.555 -7.065 12.818 1.00 98.94 84 LYS A C 1
ATOM 600 O O . LYS A 1 84 ? -14.154 -6.630 13.801 1.00 98.94 84 LYS A O 1
ATOM 605 N N . ALA A 1 85 ? -13.950 -6.871 11.561 1.00 98.88 85 ALA A N 1
ATOM 606 C CA . ALA A 1 85 ? -15.184 -6.177 11.189 1.00 98.88 85 ALA A CA 1
ATOM 607 C C . ALA A 1 85 ? -15.659 -6.570 9.786 1.00 98.88 85 ALA A C 1
ATOM 609 O O . ALA A 1 85 ? -14.842 -6.756 8.896 1.00 98.88 85 ALA A O 1
ATOM 610 N N . SER A 1 86 ? -16.964 -6.615 9.518 1.00 98.75 86 SER A N 1
ATOM 611 C CA . SER A 1 86 ? -17.421 -6.629 8.116 1.00 98.75 86 SER A CA 1
ATOM 612 C C . SER A 1 86 ? -17.103 -5.293 7.435 1.00 98.75 86 SER A C 1
ATOM 614 O O . SER A 1 86 ? -16.640 -5.268 6.300 1.00 98.75 86 SER A O 1
ATOM 616 N N . THR A 1 87 ? -17.269 -4.184 8.155 1.00 98.88 87 THR A N 1
ATOM 617 C CA . THR A 1 87 ? -16.894 -2.842 7.693 1.00 98.88 87 THR A CA 1
ATOM 618 C C . THR A 1 87 ? -16.174 -2.111 8.811 1.00 98.88 87 THR A C 1
ATOM 620 O O . THR A 1 87 ? -16.737 -1.935 9.892 1.00 98.88 87 THR A O 1
ATOM 623 N N . LEU A 1 88 ? -14.945 -1.676 8.551 1.00 98.94 88 LEU A N 1
ATOM 624 C CA . LEU A 1 88 ? -14.147 -0.881 9.475 1.00 98.94 88 LEU A CA 1
ATOM 625 C C . LEU A 1 88 ? -14.041 0.558 8.965 1.00 98.94 88 LEU A C 1
ATOM 627 O O . LEU A 1 88 ? -13.432 0.801 7.927 1.00 98.94 88 LEU A O 1
ATOM 631 N N . LEU A 1 89 ? -14.611 1.507 9.706 1.00 98.94 89 LEU A N 1
ATOM 632 C CA . LEU A 1 89 ? -14.422 2.937 9.466 1.00 98.94 89 LEU A CA 1
ATOM 633 C C . LEU A 1 89 ? -13.350 3.446 10.427 1.00 98.94 89 LEU A C 1
ATOM 635 O O . LEU A 1 89 ? -13.552 3.468 11.631 1.00 98.94 89 LEU A O 1
ATOM 639 N N . ASN A 1 90 ? -12.192 3.827 9.913 1.00 98.94 90 ASN A N 1
ATOM 640 C CA . ASN A 1 90 ? -11.062 4.363 10.669 1.00 98.94 90 ASN A CA 1
ATOM 641 C C . ASN A 1 90 ? -10.660 5.753 10.151 1.00 98.94 90 ASN A C 1
ATOM 643 O O . ASN A 1 90 ? -9.511 6.172 10.296 1.00 98.94 90 ASN A O 1
ATOM 647 N N . SER A 1 91 ? -11.598 6.480 9.538 1.00 98.81 91 SER A N 1
ATOM 648 C CA . SER A 1 91 ? -11.322 7.804 8.985 1.00 98.81 91 SER A CA 1
ATOM 649 C C . SER A 1 91 ? -10.921 8.781 10.088 1.00 98.81 91 SER A C 1
ATOM 651 O O . SER A 1 91 ? -11.604 8.893 11.107 1.00 98.81 91 SER A O 1
ATOM 653 N N . THR A 1 92 ? -9.783 9.466 9.941 1.00 98.81 92 THR A N 1
ATOM 654 C CA . THR A 1 92 ? -9.144 10.292 10.999 1.00 98.81 92 THR A CA 1
ATOM 655 C C . THR A 1 92 ? -8.892 9.565 12.335 1.00 98.81 92 THR A C 1
ATOM 657 O O . THR A 1 92 ? -8.509 10.181 13.329 1.00 98.81 92 THR A O 1
ATOM 660 N N . GLY A 1 93 ? -9.127 8.252 12.371 1.00 98.88 93 GLY A N 1
ATOM 661 C CA . GLY A 1 93 ? -9.005 7.391 13.534 1.00 98.88 93 GLY A CA 1
ATOM 662 C C . GLY A 1 93 ? -7.627 6.754 13.636 1.00 98.88 93 GLY A C 1
ATOM 663 O O . GLY A 1 93 ? -6.760 6.900 12.767 1.00 98.88 93 GLY A O 1
ATOM 664 N N . ARG A 1 94 ? -7.416 6.029 14.732 1.00 98.88 94 ARG A N 1
ATOM 665 C CA . ARG A 1 94 ? -6.148 5.365 15.026 1.00 98.88 94 ARG A CA 1
ATOM 666 C C . ARG A 1 94 ? -6.363 3.955 15.561 1.00 98.88 94 ARG A C 1
ATOM 668 O O . ARG A 1 94 ? -7.058 3.768 16.558 1.00 98.88 94 ARG A O 1
ATOM 675 N N . ILE A 1 95 ? -5.698 2.989 14.935 1.00 98.94 95 ILE A N 1
ATOM 676 C CA . ILE A 1 95 ? -5.581 1.604 15.395 1.00 98.94 95 ILE A CA 1
ATOM 677 C C . ILE A 1 95 ? -4.096 1.284 15.495 1.00 98.94 95 ILE A C 1
ATOM 679 O O . ILE A 1 95 ? -3.402 1.289 14.478 1.00 98.94 95 ILE A O 1
ATOM 683 N N . VAL A 1 96 ? -3.591 1.040 16.705 1.00 98.88 96 VAL A N 1
ATOM 684 C CA . VAL A 1 96 ? -2.167 0.760 16.921 1.00 98.88 96 VAL A CA 1
ATOM 685 C C . VAL A 1 96 ? -1.933 -0.405 17.864 1.00 98.88 96 VAL A C 1
ATOM 687 O O . VAL A 1 96 ?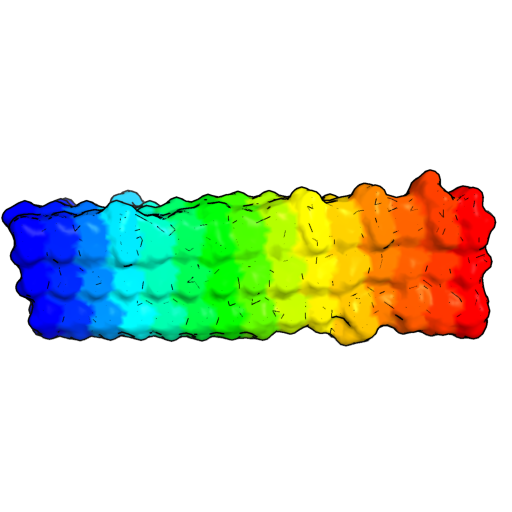 -2.510 -0.462 18.945 1.00 98.88 96 VAL A O 1
ATOM 690 N N . ALA A 1 97 ? -1.024 -1.292 17.467 1.00 98.88 97 ALA A N 1
ATOM 691 C CA . ALA A 1 97 ? -0.437 -2.309 18.328 1.00 98.88 97 ALA A CA 1
ATOM 692 C C . ALA A 1 97 ? 1.045 -2.001 18.569 1.00 98.88 97 ALA A C 1
ATOM 694 O O . ALA A 1 97 ? 1.779 -1.687 17.628 1.00 98.88 97 ALA A O 1
ATOM 695 N N . ALA A 1 98 ? 1.504 -2.123 19.814 1.00 98.81 98 ALA A N 1
ATOM 696 C CA . ALA A 1 98 ? 2.926 -2.018 20.134 1.00 98.81 98 ALA A CA 1
ATOM 697 C C . ALA A 1 98 ? 3.738 -3.148 19.479 1.00 98.81 98 ALA A C 1
ATOM 699 O O . ALA A 1 98 ? 4.865 -2.919 19.050 1.00 98.81 98 ALA A O 1
ATOM 700 N N . GLN A 1 99 ? 3.144 -4.339 19.349 1.00 98.75 99 GLN A N 1
ATOM 701 C CA . GLN A 1 99 ? 3.750 -5.503 18.706 1.00 98.75 99 GLN A CA 1
ATOM 702 C C . GLN A 1 99 ? 3.109 -5.751 17.336 1.00 98.75 99 GLN A C 1
ATOM 704 O O . GLN A 1 99 ? 3.349 -4.973 16.411 1.00 98.75 99 GLN A O 1
ATOM 709 N N . ASN A 1 100 ? 2.325 -6.818 17.174 1.00 98.88 100 ASN A N 1
ATOM 710 C CA . ASN A 1 100 ? 1.707 -7.171 15.901 1.00 98.88 100 ASN A CA 1
ATOM 711 C C . ASN A 1 100 ? 0.263 -6.667 15.830 1.00 98.88 100 ASN A C 1
ATOM 713 O O . ASN A 1 100 ? -0.471 -6.739 16.814 1.00 98.88 100 ASN A O 1
ATOM 717 N N . ALA A 1 101 ? -0.161 -6.191 14.662 1.00 98.88 101 ALA A N 1
ATOM 718 C CA . ALA A 1 101 ? -1.558 -5.878 14.387 1.00 98.88 101 ALA A CA 1
ATOM 719 C C . ALA A 1 101 ? -2.077 -6.792 13.276 1.00 98.88 101 ALA A C 1
ATOM 721 O O . ALA A 1 101 ? -1.530 -6.798 12.174 1.00 98.88 101 ALA A O 1
ATOM 722 N N . GLU A 1 102 ? -3.148 -7.526 13.558 1.00 98.94 102 GLU A N 1
ATOM 723 C CA . GLU A 1 102 ? -3.889 -8.312 12.578 1.00 98.94 102 GLU A CA 1
ATOM 724 C C . GLU A 1 102 ? -5.283 -7.708 12.395 1.00 98.94 102 GLU A C 1
ATOM 726 O O . GLU A 1 102 ? -6.067 -7.588 13.340 1.00 98.94 102 GLU A O 1
ATOM 731 N N . LEU A 1 103 ? -5.597 -7.316 11.164 1.00 98.88 103 LEU A N 1
ATOM 732 C CA . LEU A 1 103 ? -6.902 -6.807 10.768 1.00 98.88 103 LEU A CA 1
ATOM 733 C C . LEU A 1 103 ? -7.539 -7.793 9.786 1.00 98.88 103 LEU A C 1
ATOM 735 O O . LEU A 1 103 ? -6.980 -8.065 8.724 1.00 98.88 103 LEU A O 1
ATOM 739 N N . THR A 1 104 ? -8.721 -8.310 10.123 1.00 98.81 104 THR A N 1
ATOM 740 C CA . THR A 1 104 ? -9.557 -9.103 9.206 1.00 98.81 104 THR A CA 1
ATOM 741 C C . THR A 1 104 ? -10.842 -8.344 8.913 1.00 98.81 104 THR A C 1
ATOM 743 O O . THR A 1 104 ? -11.693 -8.220 9.798 1.00 98.81 104 THR A O 1
ATOM 746 N N . VAL A 1 105 ? -10.994 -7.829 7.693 1.00 98.75 105 VAL A N 1
ATOM 747 C CA . VAL A 1 105 ? -12.096 -6.918 7.359 1.00 98.75 105 VAL A CA 1
ATOM 748 C C . VAL A 1 105 ? -12.794 -7.236 6.041 1.00 98.75 105 VAL A C 1
ATOM 750 O O . VAL A 1 105 ? -12.154 -7.662 5.092 1.00 98.75 105 VAL A O 1
ATOM 753 N N . GLY A 1 106 ? -14.102 -7.000 5.934 1.00 98.69 106 GLY A N 1
ATOM 754 C CA . GLY A 1 106 ? -14.763 -6.992 4.620 1.00 98.69 106 GLY A CA 1
ATOM 755 C C . GLY A 1 106 ? -14.366 -5.757 3.804 1.00 98.69 106 GLY A C 1
ATOM 756 O O . GLY A 1 106 ? -14.003 -5.876 2.639 1.00 98.69 106 GLY A O 1
ATOM 757 N N . SER A 1 107 ? -14.341 -4.587 4.441 1.00 98.81 107 SER A N 1
ATOM 758 C CA . SER A 1 107 ? -13.773 -3.349 3.898 1.00 98.81 107 SER A CA 1
ATOM 759 C C . SER A 1 107 ? -13.155 -2.482 4.997 1.00 98.81 107 SER A C 1
ATOM 761 O O . SER A 1 107 ? -13.539 -2.581 6.168 1.00 98.81 107 SER A O 1
ATOM 763 N N . LEU A 1 108 ? -12.204 -1.627 4.617 1.00 98.94 108 LEU A N 1
ATOM 764 C CA . LEU A 1 108 ? -11.562 -0.644 5.491 1.00 98.94 108 LEU A CA 1
ATOM 765 C C . LEU A 1 108 ? -11.544 0.729 4.821 1.00 98.94 108 LEU A C 1
ATOM 767 O O . LEU A 1 108 ? -10.898 0.909 3.793 1.00 98.94 108 LEU A O 1
ATOM 771 N N . ASP A 1 109 ? -12.178 1.703 5.463 1.00 98.94 109 ASP A N 1
ATOM 772 C CA . ASP A 1 109 ? -11.931 3.123 5.228 1.00 98.94 109 ASP A CA 1
ATOM 773 C C . ASP A 1 109 ? -10.868 3.596 6.230 1.00 98.94 109 ASP A C 1
ATOM 775 O O . ASP A 1 109 ? -11.142 3.742 7.417 1.00 98.94 109 ASP A O 1
ATOM 779 N N . ASN A 1 110 ? -9.642 3.813 5.766 1.00 98.88 110 ASN A N 1
ATOM 780 C CA . ASN A 1 110 ? -8.538 4.395 6.528 1.00 98.88 110 ASN A CA 1
ATOM 781 C C . ASN A 1 110 ? -8.220 5.822 6.048 1.00 98.88 110 ASN A C 1
ATOM 783 O O . ASN A 1 110 ? -7.070 6.263 6.103 1.00 98.88 110 ASN A O 1
ATOM 787 N N . THR A 1 111 ? -9.212 6.560 5.546 1.00 98.88 111 THR A N 1
ATOM 788 C CA . THR A 1 111 ? -8.984 7.892 4.980 1.00 98.88 111 THR A CA 1
ATOM 789 C C . THR A 1 111 ? -8.495 8.882 6.037 1.00 98.88 111 THR A C 1
ATOM 791 O O . THR A 1 111 ? -9.141 9.104 7.059 1.00 98.88 111 THR A O 1
ATOM 794 N N . GLN A 1 112 ? -7.317 9.481 5.831 1.00 98.88 112 GLN A N 1
ATOM 795 C CA . GLN A 1 112 ? -6.638 10.314 6.847 1.00 98.88 112 GLN A CA 1
ATOM 796 C C . GLN A 1 112 ? -6.442 9.608 8.209 1.00 98.88 112 GLN A C 1
ATOM 798 O O . GLN A 1 112 ? -6.199 10.261 9.223 1.00 98.88 112 GLN A O 1
ATOM 803 N N . GLY A 1 113 ? -6.593 8.284 8.245 1.00 98.88 113 GLY A N 1
ATOM 804 C CA . GLY A 1 113 ? -6.483 7.450 9.432 1.00 98.88 113 GLY A CA 1
ATOM 805 C C . GLY A 1 113 ? -5.095 6.840 9.578 1.00 98.88 113 GLY A C 1
ATOM 806 O O . GLY A 1 113 ? -4.217 6.976 8.723 1.00 98.88 113 GLY A O 1
ATOM 807 N N . THR A 1 114 ? -4.879 6.148 10.692 1.00 98.94 114 THR A N 1
ATOM 808 C CA . THR A 1 114 ? -3.659 5.374 10.938 1.00 98.94 114 THR A CA 1
ATOM 809 C C . THR A 1 114 ? -4.000 3.959 11.375 1.00 98.94 114 THR A C 1
ATOM 811 O O . THR A 1 114 ? -4.716 3.768 12.360 1.00 98.94 114 THR A O 1
ATOM 814 N N . VAL A 1 115 ? -3.400 2.980 10.702 1.00 98.94 115 VAL A N 1
ATOM 815 C CA . VAL A 1 115 ? -3.249 1.605 11.179 1.00 98.94 115 VAL A CA 1
ATOM 816 C C . VAL A 1 115 ? -1.756 1.319 11.283 1.00 98.94 115 VAL A C 1
ATOM 818 O O . VAL A 1 115 ? -1.052 1.351 10.273 1.00 98.94 115 VAL A O 1
ATOM 821 N N . ALA A 1 116 ? -1.258 1.055 12.492 1.00 98.88 116 ALA A N 1
ATOM 822 C CA . ALA A 1 116 ? 0.160 0.779 12.696 1.00 98.88 116 ALA A CA 1
ATOM 823 C C . ALA A 1 116 ? 0.429 -0.401 13.636 1.00 98.88 116 ALA A C 1
ATOM 825 O O . ALA A 1 116 ? -0.264 -0.609 14.630 1.00 98.88 116 ALA A O 1
ATOM 826 N N . ALA A 1 117 ? 1.496 -1.132 13.343 1.00 98.94 117 ALA A N 1
ATOM 827 C CA . ALA A 1 117 ? 2.077 -2.151 14.202 1.00 98.94 117 ALA A CA 1
ATOM 828 C C . ALA A 1 117 ? 3.543 -1.806 14.467 1.00 98.94 117 ALA A C 1
ATOM 830 O O . ALA A 1 117 ? 4.267 -1.439 13.538 1.00 98.94 117 ALA A O 1
ATOM 831 N N . GLY A 1 118 ? 4.012 -1.944 15.707 1.00 98.81 118 GLY A N 1
ATOM 832 C CA . GLY A 1 118 ? 5.438 -1.782 16.001 1.00 98.81 118 GLY A CA 1
ATOM 833 C C . GLY A 1 118 ? 6.298 -2.840 15.301 1.00 98.81 118 GLY A C 1
ATOM 834 O O . GLY A 1 118 ? 7.386 -2.531 14.819 1.00 98.81 118 GLY A O 1
ATOM 835 N N . SER A 1 119 ? 5.777 -4.065 15.176 1.00 98.69 119 SER A N 1
ATOM 836 C CA . SER A 1 119 ? 6.429 -5.201 14.516 1.00 98.69 119 SER A CA 1
ATOM 837 C C . SER A 1 119 ? 5.732 -5.567 13.203 1.00 98.69 119 SER A C 1
ATOM 839 O O . SER A 1 119 ? 6.051 -4.974 12.176 1.00 98.69 119 SER A O 1
ATOM 841 N N . HIS A 1 120 ? 4.809 -6.534 13.197 1.00 98.88 120 HIS A N 1
ATOM 842 C CA . HIS A 1 120 ? 4.155 -7.012 11.978 1.00 98.88 120 HIS A CA 1
ATOM 843 C C . HIS A 1 120 ? 2.754 -6.422 11.799 1.00 98.88 120 HIS A C 1
ATOM 845 O O . HIS A 1 120 ? 1.926 -6.515 12.703 1.00 98.88 120 HIS A O 1
ATOM 851 N N . LEU A 1 121 ? 2.470 -5.870 10.617 1.00 98.94 121 LEU A N 1
ATOM 852 C CA . LEU A 1 121 ? 1.110 -5.534 10.198 1.00 98.94 121 LEU A CA 1
ATOM 853 C C . LEU A 1 121 ? 0.602 -6.606 9.234 1.00 98.94 121 LEU A C 1
ATOM 855 O O . LEU A 1 121 ? 1.163 -6.765 8.150 1.00 98.94 121 LEU A O 1
ATOM 859 N N . GLN A 1 122 ? -0.484 -7.284 9.591 1.00 98.94 122 GLN A N 1
ATOM 860 C CA . GLN A 1 122 ? -1.230 -8.160 8.697 1.00 98.94 122 GLN A CA 1
ATOM 861 C C . GLN A 1 122 ? -2.624 -7.585 8.451 1.00 98.94 122 GLN A C 1
ATOM 863 O O . GLN A 1 122 ? -3.387 -7.356 9.386 1.00 98.94 122 GLN A O 1
ATOM 868 N N . LEU A 1 123 ? -2.974 -7.375 7.186 1.00 98.88 123 LEU A N 1
ATOM 869 C CA . LEU A 1 123 ? -4.295 -6.914 6.772 1.00 98.88 123 LEU A CA 1
ATOM 870 C C . LEU A 1 123 ? -4.856 -7.892 5.747 1.00 98.88 123 LEU A C 1
ATOM 872 O O . LEU A 1 123 ? -4.309 -8.031 4.655 1.00 98.88 123 LEU A O 1
ATOM 876 N N . SER A 1 124 ? -5.941 -8.569 6.108 1.00 98.69 124 SER A N 1
ATOM 877 C CA . SER A 1 124 ? -6.678 -9.463 5.217 1.00 98.69 124 SER A CA 1
ATOM 878 C C . SER A 1 124 ? -8.088 -8.929 5.008 1.00 98.69 124 SER A C 1
ATOM 880 O O . SER A 1 124 ? -8.782 -8.654 5.990 1.00 98.69 124 SER A O 1
ATOM 882 N N . GLY A 1 125 ? -8.536 -8.784 3.762 1.00 94.88 125 GLY A N 1
ATOM 883 C CA . GLY A 1 125 ? -9.886 -8.283 3.531 1.00 94.88 125 GLY A 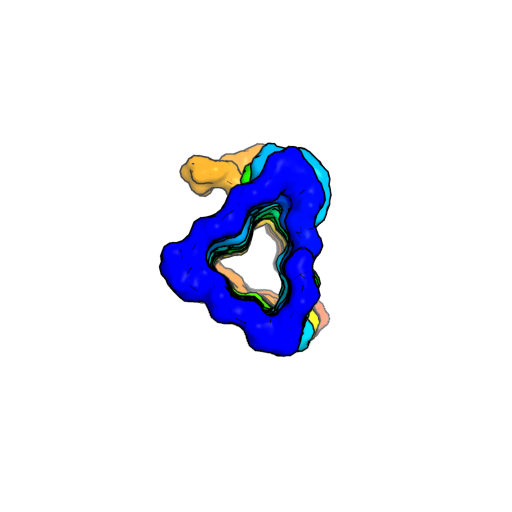CA 1
ATOM 884 C C . GLY A 1 125 ? -10.317 -8.037 2.094 1.00 94.88 125 GLY A C 1
ATOM 885 O O . GLY A 1 125 ? -9.711 -8.534 1.153 1.00 94.88 125 GLY A O 1
ATOM 886 N N . GLY A 1 126 ? -11.408 -7.290 1.933 1.00 97.69 126 GLY A N 1
ATOM 887 C CA . GLY A 1 126 ? -11.879 -6.813 0.634 1.00 97.69 126 GLY A CA 1
ATOM 888 C C . GLY A 1 126 ? -11.227 -5.487 0.253 1.00 97.69 126 GLY A C 1
ATOM 889 O O . GLY A 1 126 ? -10.012 -5.422 0.071 1.00 97.69 126 GLY A O 1
ATOM 890 N N . ASP A 1 127 ? -12.034 -4.441 0.105 1.00 98.69 127 ASP A N 1
ATOM 891 C CA . ASP A 1 127 ? -11.578 -3.136 -0.382 1.00 98.69 127 ASP A CA 1
ATOM 892 C C . ASP A 1 127 ? -10.984 -2.280 0.737 1.00 98.69 127 ASP A C 1
ATOM 894 O O . ASP A 1 127 ? -11.598 -2.097 1.794 1.00 98.69 127 ASP A O 1
ATOM 898 N N . ILE A 1 128 ? -9.797 -1.728 0.482 1.00 98.88 128 ILE A N 1
ATOM 899 C CA . ILE A 1 128 ? -9.072 -0.851 1.397 1.00 98.88 128 ILE A CA 1
ATOM 900 C C . ILE A 1 128 ? -8.915 0.529 0.763 1.00 98.88 128 ILE A C 1
ATOM 902 O O . ILE A 1 128 ? -8.217 0.687 -0.243 1.00 98.88 128 ILE A O 1
ATOM 906 N N . ASP A 1 129 ? -9.514 1.538 1.387 1.00 98.94 129 ASP A N 1
ATOM 907 C CA . ASP A 1 129 ? -9.267 2.941 1.079 1.00 98.94 129 ASP A CA 1
ATOM 908 C C . ASP A 1 129 ? -8.261 3.522 2.076 1.00 98.94 129 ASP A C 1
ATOM 910 O O . ASP A 1 129 ? -8.573 3.765 3.237 1.00 98.94 129 ASP A O 1
ATOM 914 N N . ASN A 1 130 ? -7.033 3.744 1.620 1.00 98.88 130 ASN A N 1
ATOM 915 C CA . ASN A 1 130 ? -5.962 4.384 2.373 1.00 98.88 130 ASN A CA 1
ATOM 916 C C . ASN A 1 130 ? -5.715 5.827 1.896 1.00 98.88 130 ASN A C 1
ATOM 918 O O . ASN A 1 130 ? -4.584 6.314 1.929 1.00 98.88 130 ASN A O 1
ATOM 922 N N . THR A 1 131 ? -6.745 6.528 1.411 1.00 98.94 131 THR A N 1
ATOM 923 C CA . THR A 1 131 ? -6.582 7.887 0.881 1.00 98.94 131 THR A CA 1
ATOM 924 C C . THR A 1 131 ? -6.086 8.845 1.963 1.00 98.94 131 THR A C 1
ATOM 926 O O . THR A 1 131 ? -6.766 9.076 2.964 1.00 98.94 131 THR A O 1
ATOM 929 N N . LYS A 1 132 ? -4.894 9.428 1.773 1.00 98.88 132 LYS A N 1
ATOM 930 C CA . LYS A 1 132 ? -4.189 10.242 2.789 1.00 98.88 132 LYS A CA 1
ATOM 931 C C . LYS A 1 132 ? -3.982 9.526 4.134 1.00 98.88 132 LYS A C 1
ATOM 933 O O . LYS A 1 132 ? -3.741 10.183 5.143 1.00 98.88 132 LYS A O 1
ATOM 938 N N . GLY A 1 133 ? -4.141 8.206 4.163 1.00 98.94 133 GLY A N 1
ATOM 939 C CA . GLY A 1 133 ? -4.018 7.372 5.350 1.00 98.94 133 GLY A CA 1
ATOM 940 C C . GLY A 1 133 ? -2.651 6.711 5.452 1.00 98.94 133 GLY A C 1
ATOM 941 O O . GLY A 1 133 ? -1.856 6.723 4.510 1.00 98.94 133 GLY A O 1
ATOM 942 N N . GLN A 1 134 ? -2.401 6.095 6.603 1.00 98.94 134 GLN A N 1
ATOM 943 C CA . GLN A 1 134 ? -1.167 5.373 6.899 1.00 98.94 134 GLN A CA 1
ATOM 944 C C . GLN A 1 134 ? -1.467 3.906 7.230 1.00 98.94 134 GLN A C 1
ATOM 946 O O . GLN A 1 134 ? -2.223 3.630 8.166 1.00 98.94 134 GLN A O 1
ATOM 951 N N . LEU A 1 135 ? -0.825 2.981 6.512 1.00 98.94 135 LEU A N 1
ATOM 952 C CA . LEU A 1 135 ? -0.716 1.560 6.856 1.00 98.94 135 LEU A CA 1
ATOM 953 C C . LEU A 1 135 ? 0.759 1.250 7.124 1.00 98.94 135 LEU A C 1
ATOM 955 O O . LEU A 1 135 ? 1.578 1.310 6.208 1.00 98.94 135 LEU A O 1
ATOM 959 N N . GLN A 1 136 ? 1.118 0.950 8.372 1.00 98.62 136 GLN A N 1
ATOM 960 C CA . GLN A 1 136 ? 2.524 0.897 8.766 1.00 98.62 136 GLN A CA 1
ATOM 961 C C . GLN A 1 136 ? 2.885 -0.323 9.617 1.00 98.62 136 GLN A C 1
ATOM 963 O O . GLN A 1 136 ? 2.297 -0.564 10.666 1.00 98.62 136 GLN A O 1
ATOM 968 N N . ALA A 1 137 ? 3.944 -1.023 9.223 1.00 98.88 137 ALA A N 1
ATOM 969 C CA . ALA A 1 137 ? 4.751 -1.845 10.117 1.00 98.88 137 ALA A CA 1
ATOM 970 C C . ALA A 1 137 ? 6.053 -1.089 10.412 1.00 98.88 137 ALA A C 1
ATOM 972 O O . ALA A 1 137 ? 6.843 -0.853 9.500 1.00 98.88 137 ALA A O 1
ATOM 973 N N . VAL A 1 138 ? 6.263 -0.648 11.655 1.00 98.50 138 VAL A N 1
ATOM 974 C CA . VAL A 1 138 ? 7.349 0.290 11.991 1.00 98.50 138 VAL A CA 1
ATOM 975 C C . VAL A 1 138 ? 8.720 -0.365 11.846 1.00 98.50 138 VAL A C 1
ATOM 977 O O . VAL A 1 138 ? 9.577 0.181 11.158 1.00 98.50 138 VAL A O 1
ATOM 980 N N . ALA A 1 139 ? 8.924 -1.528 12.466 1.00 98.12 139 ALA A N 1
ATOM 981 C CA . ALA A 1 139 ? 10.200 -2.244 12.427 1.00 98.12 139 ALA A CA 1
ATOM 982 C C . ALA A 1 139 ? 10.139 -3.571 11.652 1.00 98.12 139 ALA A C 1
ATOM 984 O O . ALA A 1 139 ? 11.180 -4.123 11.305 1.00 98.12 139 ALA A O 1
ATOM 985 N N . GLY A 1 140 ? 8.941 -4.104 11.395 1.00 98.50 140 GLY A N 1
ATOM 986 C CA . GLY A 1 140 ? 8.763 -5.427 10.800 1.00 98.50 140 GLY A CA 1
ATOM 987 C C . GLY A 1 140 ? 8.103 -5.417 9.425 1.00 98.50 140 GLY A C 1
ATOM 988 O O . GLY A 1 140 ? 8.101 -4.423 8.695 1.00 98.50 140 GLY A O 1
ATOM 989 N N . ASN A 1 141 ? 7.577 -6.582 9.051 1.00 98.88 141 ASN A N 1
ATOM 990 C CA . ASN A 1 141 ? 6.947 -6.776 7.752 1.00 98.88 141 ASN A CA 1
ATOM 991 C C . ASN A 1 141 ? 5.534 -6.182 7.736 1.00 98.88 141 ASN A C 1
ATOM 993 O O . ASN A 1 141 ? 4.819 -6.271 8.735 1.00 98.88 141 ASN A O 1
ATOM 997 N N . ALA A 1 142 ? 5.086 -5.710 6.579 1.00 98.94 142 ALA A N 1
ATOM 998 C CA . ALA A 1 142 ? 3.668 -5.513 6.302 1.00 98.94 142 ALA A CA 1
ATOM 999 C C . ALA A 1 142 ? 3.205 -6.578 5.298 1.00 98.94 142 ALA A C 1
ATOM 1001 O O . ALA A 1 142 ? 3.884 -6.855 4.310 1.00 98.94 142 ALA A O 1
ATOM 1002 N N . THR A 1 143 ? 2.077 -7.228 5.567 1.00 98.94 143 THR A N 1
ATOM 1003 C CA . THR A 1 143 ? 1.474 -8.235 4.688 1.00 98.94 143 THR A CA 1
ATOM 1004 C C . THR A 1 143 ? 0.021 -7.892 4.423 1.00 98.94 143 THR A C 1
ATOM 1006 O O . THR A 1 143 ? -0.797 -7.875 5.340 1.00 98.94 143 THR A O 1
ATOM 1009 N N . LEU A 1 144 ? -0.286 -7.604 3.161 1.00 98.88 144 LEU A N 1
ATOM 1010 C CA . LEU A 1 144 ? -1.610 -7.211 2.697 1.00 98.88 144 LEU A CA 1
ATOM 1011 C C . LEU A 1 144 ? -2.158 -8.315 1.789 1.00 98.88 144 LEU A C 1
ATOM 1013 O O . LEU A 1 144 ? -1.565 -8.611 0.757 1.00 98.88 144 LEU A O 1
ATOM 1017 N N . ASN A 1 145 ? -3.275 -8.924 2.167 1.00 98.88 145 ASN A N 1
ATOM 1018 C CA . ASN A 1 145 ? -4.022 -9.866 1.337 1.00 98.88 145 ASN A CA 1
ATOM 1019 C C . ASN A 1 145 ? -5.442 -9.322 1.150 1.00 98.88 145 ASN A C 1
ATOM 1021 O O . ASN A 1 145 ? -6.321 -9.570 1.977 1.00 98.88 145 ASN A O 1
ATOM 1025 N N . VAL A 1 146 ? -5.630 -8.486 0.133 1.00 98.81 146 VAL A N 1
ATOM 1026 C CA . VAL A 1 146 ? -6.810 -7.614 0.016 1.00 98.81 146 VAL A CA 1
ATOM 1027 C C . VAL A 1 146 ? -7.401 -7.661 -1.387 1.00 98.81 146 VAL A C 1
ATOM 1029 O O . VAL A 1 146 ? -6.685 -7.954 -2.332 1.00 98.81 146 VAL A O 1
ATOM 1032 N N . ALA A 1 147 ? -8.685 -7.367 -1.577 1.00 98.62 147 ALA A N 1
ATOM 1033 C CA . ALA A 1 147 ? -9.254 -7.324 -2.926 1.00 98.62 147 ALA A CA 1
ATOM 1034 C C . ALA A 1 147 ? -8.701 -6.126 -3.710 1.00 98.62 147 ALA A C 1
ATOM 1036 O O . ALA A 1 147 ? -8.032 -6.301 -4.724 1.00 98.62 147 ALA A O 1
ATOM 1037 N N . ASN A 1 148 ? -8.915 -4.907 -3.223 1.00 98.81 148 ASN A N 1
ATOM 1038 C CA . ASN A 1 148 ? -8.432 -3.697 -3.880 1.00 98.81 148 ASN A CA 1
ATOM 1039 C C . ASN A 1 148 ? -7.758 -2.777 -2.867 1.00 98.81 148 ASN A C 1
ATOM 1041 O O . ASN A 1 148 ? -8.225 -2.642 -1.737 1.00 98.81 148 ASN A O 1
ATOM 1045 N N . LEU A 1 149 ? -6.677 -2.122 -3.286 1.00 98.94 149 LEU A N 1
ATOM 1046 C CA . LEU A 1 149 ? -6.002 -1.101 -2.492 1.00 98.94 149 LEU A CA 1
ATOM 1047 C C . LEU A 1 149 ? -6.023 0.234 -3.236 1.00 98.94 149 LEU A C 1
ATOM 1049 O O . LEU A 1 149 ? -5.364 0.399 -4.263 1.00 98.94 149 LEU A O 1
ATOM 1053 N N . ASN A 1 150 ? -6.751 1.201 -2.684 1.00 98.94 150 ASN A N 1
ATOM 1054 C CA . ASN A 1 150 ? -6.639 2.603 -3.057 1.00 98.94 150 ASN A CA 1
ATOM 1055 C C . ASN A 1 150 ? -5.660 3.293 -2.097 1.00 98.94 150 ASN A C 1
ATOM 1057 O O . ASN A 1 150 ? -5.983 3.533 -0.940 1.00 98.94 150 ASN A O 1
ATOM 1061 N N . ASN A 1 151 ? -4.467 3.633 -2.576 1.00 98.88 151 ASN A N 1
ATOM 1062 C CA . ASN A 1 151 ? -3.445 4.365 -1.833 1.00 98.88 151 ASN A CA 1
ATOM 1063 C C . ASN A 1 151 ? -3.274 5.795 -2.378 1.00 98.88 151 ASN A C 1
ATOM 1065 O O . ASN A 1 151 ? -2.162 6.256 -2.650 1.00 98.88 151 ASN A O 1
ATOM 1069 N N . THR A 1 152 ? -4.385 6.504 -2.592 1.00 98.75 152 THR A N 1
ATOM 1070 C CA . THR A 1 152 ? -4.360 7.871 -3.129 1.00 98.75 152 THR A CA 1
ATOM 1071 C C . THR A 1 152 ? -3.773 8.848 -2.111 1.00 98.75 152 THR A C 1
ATOM 1073 O O . THR A 1 152 ? -4.356 9.084 -1.057 1.00 98.75 152 THR A O 1
ATOM 1076 N N . ALA A 1 153 ? -2.613 9.436 -2.409 1.00 98.75 153 ALA A N 1
ATOM 1077 C CA . ALA A 1 153 ? -1.863 10.298 -1.490 1.00 98.75 153 ALA A CA 1
ATOM 1078 C C . ALA A 1 153 ? -1.635 9.677 -0.090 1.00 98.75 153 ALA A C 1
ATOM 1080 O O . ALA A 1 153 ? -1.422 10.403 0.878 1.00 98.75 153 ALA A O 1
ATOM 1081 N N . GLY A 1 154 ? -1.726 8.349 0.021 1.00 98.88 154 GLY A N 1
ATOM 1082 C CA . GLY A 1 154 ? -1.533 7.593 1.253 1.00 98.88 154 GLY A CA 1
ATOM 1083 C C . GLY A 1 154 ? -0.124 7.025 1.371 1.00 98.88 154 GLY A C 1
ATOM 1084 O O . GLY A 1 154 ? 0.704 7.128 0.459 1.00 98.88 154 GLY A O 1
ATOM 1085 N N . ASN A 1 155 ? 0.152 6.387 2.499 1.00 98.88 155 ASN A N 1
ATOM 1086 C CA . ASN A 1 155 ? 1.409 5.702 2.742 1.00 98.88 155 ASN A CA 1
ATOM 1087 C C . ASN A 1 155 ? 1.173 4.259 3.182 1.00 98.88 155 ASN A C 1
ATOM 1089 O O . ASN A 1 155 ? 0.410 3.992 4.113 1.00 98.88 155 ASN A O 1
ATOM 1093 N N . VAL A 1 156 ? 1.892 3.346 2.538 1.00 98.94 156 VAL A N 1
ATOM 1094 C CA . VAL A 1 156 ? 2.079 1.971 2.985 1.00 98.94 156 VAL A CA 1
ATOM 1095 C C . VAL A 1 156 ? 3.568 1.770 3.227 1.00 98.94 156 VAL A C 1
ATOM 1097 O O . VAL A 1 156 ? 4.367 1.871 2.295 1.00 98.94 156 VAL A O 1
ATOM 1100 N N . PHE A 1 157 ? 3.941 1.485 4.471 1.00 98.88 157 PHE A N 1
ATOM 1101 C CA . PHE A 1 157 ? 5.338 1.350 4.876 1.00 98.88 157 PHE A CA 1
ATOM 1102 C C . PHE A 1 157 ? 5.593 0.052 5.639 1.00 98.88 157 PHE A C 1
ATOM 1104 O O . PHE A 1 157 ? 4.842 -0.309 6.547 1.00 98.88 157 PHE A O 1
ATOM 1111 N N . ALA A 1 158 ? 6.708 -0.601 5.315 1.00 98.94 158 ALA A N 1
ATOM 1112 C CA . ALA A 1 158 ? 7.267 -1.693 6.101 1.00 98.94 158 ALA A CA 1
ATOM 1113 C C . ALA A 1 158 ? 8.717 -1.390 6.499 1.00 98.94 158 ALA A C 1
ATOM 1115 O O . ALA A 1 158 ? 9.556 -1.132 5.637 1.00 98.94 158 ALA A O 1
ATOM 1116 N N . GLY A 1 159 ? 9.022 -1.486 7.795 1.00 98.75 159 GLY A N 1
ATOM 1117 C CA . GLY A 1 159 ? 10.386 -1.411 8.329 1.00 98.75 159 GLY A CA 1
ATOM 1118 C C . GLY A 1 159 ? 11.269 -2.597 7.924 1.00 98.75 159 GLY A C 1
ATOM 1119 O O . GLY A 1 159 ? 12.492 -2.498 7.948 1.00 98.75 159 GLY A O 1
ATOM 1120 N N . ALA A 1 160 ? 10.649 -3.696 7.495 1.00 98.75 160 ALA A N 1
ATOM 1121 C CA . ALA A 1 160 ? 11.292 -4.812 6.817 1.00 98.75 160 ALA A CA 1
ATOM 1122 C C . ALA A 1 160 ? 10.630 -5.031 5.445 1.00 98.75 160 ALA A C 1
ATOM 1124 O O . ALA A 1 160 ? 10.662 -4.140 4.598 1.00 98.75 160 ALA A O 1
ATOM 1125 N N . ASN A 1 161 ? 10.033 -6.196 5.191 1.00 98.88 161 ASN A N 1
ATOM 1126 C CA . ASN A 1 161 ? 9.479 -6.519 3.878 1.00 98.88 161 ASN A CA 1
ATOM 1127 C C . ASN A 1 161 ? 8.016 -6.085 3.737 1.00 98.88 161 ASN A C 1
ATOM 1129 O O . ASN A 1 161 ? 7.219 -6.261 4.661 1.00 98.88 161 ASN A O 1
ATOM 1133 N N . LEU A 1 162 ? 7.643 -5.595 2.555 1.00 98.94 162 LEU A N 1
ATOM 1134 C CA . LEU A 1 162 ? 6.246 -5.398 2.170 1.00 98.94 162 LEU A CA 1
ATOM 1135 C C . LEU A 1 162 ? 5.824 -6.519 1.220 1.00 98.94 162 LEU A C 1
ATOM 1137 O O . LEU A 1 162 ? 6.348 -6.615 0.114 1.00 98.94 162 LEU A O 1
ATOM 1141 N N . ASN A 1 163 ? 4.855 -7.332 1.633 1.00 98.94 163 ASN A N 1
ATOM 1142 C CA . ASN A 1 163 ? 4.240 -8.358 0.793 1.00 98.94 163 ASN A CA 1
ATOM 1143 C C . ASN A 1 163 ? 2.776 -7.994 0.552 1.00 98.94 163 ASN A C 1
ATOM 1145 O O . ASN A 1 163 ? 2.009 -7.872 1.504 1.00 98.94 163 ASN A O 1
ATOM 1149 N N . ALA A 1 164 ? 2.368 -7.831 -0.698 1.00 98.88 164 ALA A N 1
ATOM 1150 C CA . ALA A 1 164 ? 0.997 -7.498 -1.054 1.00 98.88 164 ALA A CA 1
ATOM 1151 C C . ALA A 1 164 ? 0.477 -8.461 -2.124 1.00 98.88 164 ALA A C 1
ATOM 1153 O O . ALA A 1 164 ? 1.063 -8.584 -3.196 1.00 98.88 164 ALA A O 1
ATOM 1154 N N . THR A 1 165 ? -0.627 -9.141 -1.828 1.00 98.94 165 THR A N 1
ATOM 1155 C CA . THR A 1 165 ? -1.426 -9.910 -2.787 1.00 98.94 165 THR A CA 1
ATOM 1156 C C . THR A 1 165 ? -2.777 -9.230 -2.911 1.00 98.94 165 THR A C 1
ATOM 1158 O O . THR A 1 165 ? -3.466 -9.042 -1.908 1.00 98.94 165 THR A O 1
ATOM 1161 N N . LEU A 1 166 ? -3.126 -8.816 -4.127 1.00 98.69 166 LEU A N 1
ATOM 1162 C CA . LEU A 1 166 ? -4.345 -8.064 -4.381 1.00 98.69 166 LEU A CA 1
ATOM 1163 C C . LEU A 1 166 ? -4.939 -8.305 -5.769 1.00 98.69 166 LEU A C 1
ATOM 1165 O O . LEU A 1 166 ? -4.305 -8.900 -6.636 1.00 98.69 166 LEU A O 1
ATOM 1169 N N . ALA A 1 167 ? -6.179 -7.876 -5.991 1.00 98.69 167 ALA A N 1
ATOM 1170 C CA . ALA A 1 167 ? -6.767 -7.846 -7.326 1.00 98.69 167 ALA A CA 1
ATOM 1171 C C . ALA A 1 167 ? -6.336 -6.593 -8.091 1.00 98.69 167 ALA A C 1
ATOM 1173 O O . ALA A 1 167 ? -5.870 -6.705 -9.223 1.00 98.69 167 ALA A O 1
ATOM 1174 N N . SER A 1 168 ? -6.431 -5.409 -7.482 1.00 98.75 168 SER A N 1
ATOM 1175 C CA . SER A 1 168 ? -5.962 -4.170 -8.112 1.00 98.75 168 SER A CA 1
ATOM 1176 C C . SER A 1 168 ? -5.363 -3.167 -7.129 1.00 98.75 168 SER A C 1
ATOM 1178 O O . SER A 1 168 ? -5.685 -3.156 -5.937 1.00 98.75 168 SER A O 1
ATOM 1180 N N . LEU A 1 169 ? -4.450 -2.344 -7.647 1.00 98.88 169 LEU A N 1
ATOM 1181 C CA . LEU A 1 169 ? -3.786 -1.270 -6.915 1.00 98.88 169 LEU A CA 1
ATOM 1182 C C . LEU A 1 169 ? -3.949 0.044 -7.677 1.00 98.88 169 LEU A C 1
ATOM 1184 O O . LEU A 1 169 ? -3.567 0.131 -8.843 1.00 98.88 169 LEU A O 1
ATOM 1188 N N . ASN A 1 170 ? -4.430 1.073 -6.986 1.00 98.88 170 ASN A N 1
ATOM 1189 C CA . ASN A 1 170 ? -4.299 2.464 -7.404 1.00 98.88 170 ASN A CA 1
ATOM 1190 C C . ASN A 1 170 ? -3.375 3.185 -6.417 1.00 98.88 170 ASN A C 1
ATOM 1192 O O . ASN A 1 170 ? -3.719 3.336 -5.245 1.00 98.88 170 ASN A O 1
ATOM 1196 N N . ASN A 1 171 ? -2.202 3.611 -6.875 1.00 98.81 171 ASN A N 1
ATOM 1197 C CA . ASN A 1 171 ? -1.208 4.272 -6.043 1.00 98.81 171 ASN A CA 1
ATOM 1198 C C . ASN A 1 171 ? -0.840 5.651 -6.590 1.00 98.81 171 ASN A C 1
ATOM 1200 O O . ASN A 1 171 ? -0.107 5.760 -7.570 1.00 98.81 171 ASN A O 1
ATOM 1204 N N . THR A 1 172 ? -1.268 6.701 -5.892 1.00 98.69 172 THR A N 1
ATOM 1205 C CA . THR A 1 172 ? -0.754 8.066 -6.106 1.00 98.69 172 THR A CA 1
ATOM 1206 C C . THR A 1 172 ? 0.109 8.551 -4.937 1.00 98.69 172 THR A C 1
ATOM 1208 O O . THR A 1 172 ? 0.735 9.604 -5.015 1.00 98.69 172 THR A O 1
ATOM 1211 N N . GLY A 1 173 ? 0.140 7.783 -3.843 1.00 98.69 173 GLY A N 1
ATOM 1212 C CA . GLY A 1 173 ? 0.996 7.991 -2.684 1.00 98.69 173 GLY A CA 1
ATOM 1213 C C . GLY A 1 173 ? 2.286 7.172 -2.755 1.00 98.69 173 GLY A C 1
ATOM 1214 O O . GLY A 1 173 ? 2.983 7.165 -3.769 1.00 98.69 173 GLY A O 1
ATOM 1215 N N . SER A 1 174 ? 2.626 6.493 -1.660 1.00 98.75 174 SER A N 1
ATOM 1216 C CA . SER A 1 174 ? 3.851 5.692 -1.557 1.00 98.75 174 SER A CA 1
ATOM 1217 C C . SER A 1 174 ? 3.587 4.289 -1.015 1.00 98.75 174 SER A C 1
ATOM 1219 O O . SER A 1 174 ? 2.915 4.139 0.007 1.00 98.75 174 SER A O 1
ATOM 1221 N N . LEU A 1 175 ? 4.146 3.279 -1.687 1.00 98.88 175 LEU A N 1
ATOM 1222 C CA . LEU A 1 175 ? 4.378 1.934 -1.162 1.00 98.88 175 LEU A CA 1
ATOM 1223 C C . LEU A 1 175 ? 5.891 1.758 -1.018 1.00 98.88 175 LEU A C 1
ATOM 1225 O O . LEU A 1 175 ? 6.598 1.658 -2.024 1.00 98.88 175 LEU A O 1
ATOM 1229 N N . TYR A 1 176 ? 6.386 1.682 0.217 1.00 98.88 176 TYR A N 1
ATOM 1230 C CA . TYR A 1 176 ? 7.820 1.603 0.489 1.00 98.88 176 TYR A CA 1
ATOM 1231 C C . TYR A 1 176 ? 8.184 0.497 1.481 1.00 98.88 176 TYR A C 1
ATOM 1233 O O . TYR A 1 176 ? 7.545 0.346 2.524 1.00 98.88 176 TYR A O 1
ATOM 1241 N N . ALA A 1 177 ? 9.244 -0.252 1.176 1.00 98.88 177 ALA A N 1
ATOM 1242 C CA . ALA A 1 177 ? 9.822 -1.246 2.077 1.00 98.88 177 ALA A CA 1
ATOM 1243 C C . ALA A 1 177 ? 11.284 -0.917 2.400 1.00 98.88 177 ALA A C 1
ATOM 1245 O O . ALA A 1 177 ? 12.109 -0.724 1.508 1.00 98.88 177 ALA A O 1
ATOM 1246 N N . ALA A 1 178 ? 11.632 -0.915 3.683 1.00 98.50 178 ALA A N 1
ATOM 1247 C CA . ALA A 1 178 ? 13.024 -0.818 4.106 1.00 98.50 178 ALA A CA 1
ATOM 1248 C C . ALA A 1 178 ? 13.809 -2.132 3.894 1.00 98.50 178 ALA A C 1
ATOM 1250 O O . ALA A 1 178 ? 15.036 -2.106 3.938 1.00 98.50 178 ALA A O 1
ATOM 1251 N N . GLY A 1 179 ? 13.122 -3.249 3.634 1.00 98.62 179 GLY A N 1
ATOM 1252 C CA . GLY A 1 179 ? 13.659 -4.516 3.131 1.00 98.62 179 GLY A CA 1
ATOM 1253 C C . GLY A 1 179 ? 13.270 -4.752 1.668 1.00 98.62 179 GLY A C 1
ATOM 1254 O O . GLY A 1 179 ? 13.453 -3.870 0.835 1.00 98.62 179 GLY A O 1
ATOM 1255 N N . ASN A 1 180 ? 12.732 -5.933 1.348 1.00 98.88 180 ASN A N 1
ATOM 1256 C CA . ASN A 1 180 ? 12.232 -6.263 0.009 1.00 98.88 180 ASN A CA 1
ATOM 1257 C C . ASN A 1 180 ? 10.742 -5.933 -0.146 1.00 98.88 180 ASN A C 1
ATOM 1259 O O . ASN A 1 180 ? 9.968 -5.993 0.811 1.00 98.88 180 ASN A O 1
ATOM 1263 N N . GLN A 1 181 ? 10.321 -5.667 -1.376 1.00 98.81 181 GLN A N 1
ATOM 1264 C CA . GLN A 1 181 ? 8.929 -5.457 -1.746 1.00 98.81 181 GLN A CA 1
ATOM 1265 C C . GLN A 1 181 ? 8.489 -6.515 -2.760 1.00 98.81 181 GLN A C 1
ATOM 1267 O O . GLN A 1 181 ? 9.108 -6.677 -3.809 1.00 98.81 181 GLN A O 1
ATOM 1272 N N . SER A 1 182 ? 7.414 -7.232 -2.445 1.00 98.88 182 SER A N 1
ATOM 1273 C CA . SER A 1 182 ? 6.751 -8.184 -3.335 1.00 98.88 182 SER A CA 1
ATOM 1274 C C . SER A 1 182 ? 5.288 -7.788 -3.487 1.00 98.88 182 SER A C 1
ATOM 1276 O O . SER A 1 182 ? 4.540 -7.759 -2.509 1.00 98.88 182 SER A O 1
ATOM 1278 N N . LEU A 1 183 ? 4.881 -7.458 -4.708 1.00 98.88 183 LEU A N 1
ATOM 1279 C CA . LEU A 1 183 ? 3.532 -7.020 -5.041 1.00 98.88 183 LEU A CA 1
ATOM 1280 C C . LEU A 1 183 ? 2.979 -7.895 -6.165 1.00 98.88 183 LEU A C 1
ATOM 1282 O O . LEU A 1 183 ? 3.455 -7.853 -7.295 1.00 98.88 183 LEU A O 1
ATOM 1286 N N . THR A 1 184 ? 1.955 -8.678 -5.850 1.00 98.88 184 THR A N 1
ATOM 1287 C CA . THR A 1 184 ? 1.247 -9.537 -6.799 1.00 98.88 184 THR A CA 1
ATOM 1288 C C . THR A 1 184 ? -0.183 -9.044 -6.962 1.00 98.88 184 THR A C 1
ATOM 1290 O O . THR A 1 184 ? -0.984 -9.124 -6.032 1.00 98.88 184 THR A O 1
ATOM 1293 N N . ALA A 1 185 ? -0.505 -8.554 -8.154 1.00 98.81 185 ALA A N 1
ATOM 1294 C CA . ALA A 1 185 ? -1.840 -8.161 -8.567 1.00 98.81 185 ALA A CA 1
ATOM 1295 C C . ALA A 1 185 ? -2.406 -9.161 -9.584 1.00 98.81 185 ALA A C 1
ATOM 1297 O O . ALA A 1 185 ? -1.772 -9.451 -10.595 1.00 98.81 185 ALA A O 1
ATOM 1298 N N . THR A 1 186 ? -3.618 -9.676 -9.375 1.00 98.75 186 THR A N 1
ATOM 1299 C CA . THR A 1 186 ? -4.282 -10.503 -10.406 1.00 98.75 186 THR A CA 1
ATOM 1300 C C . THR A 1 186 ? -4.863 -9.661 -11.548 1.00 98.75 186 THR A C 1
ATOM 1302 O O . THR A 1 186 ? -5.136 -10.178 -12.632 1.00 98.75 186 THR A O 1
ATOM 1305 N N . GLY A 1 187 ? -5.032 -8.358 -11.319 1.00 98.81 187 GLY A N 1
ATOM 1306 C CA . GLY A 1 187 ? -5.508 -7.354 -12.260 1.00 98.81 187 GLY A CA 1
ATOM 1307 C C . GLY A 1 187 ? -4.483 -6.243 -12.493 1.00 98.81 187 GLY A C 1
ATOM 1308 O O . GLY A 1 187 ? -3.296 -6.503 -12.692 1.00 98.81 187 GLY A O 1
ATOM 1309 N N . ALA A 1 188 ? -4.962 -5.001 -12.546 1.00 98.75 188 ALA A N 1
ATOM 1310 C CA . ALA A 1 188 ? -4.151 -3.841 -12.900 1.00 98.75 188 ALA A CA 1
ATOM 1311 C C . ALA A 1 188 ? -3.426 -3.234 -11.691 1.00 98.75 188 ALA A C 1
ATOM 1313 O O . ALA A 1 188 ? -3.988 -3.127 -10.598 1.00 98.75 188 ALA A O 1
ATOM 1314 N N . ILE A 1 189 ? -2.204 -2.761 -11.931 1.00 98.94 189 ILE A N 1
ATOM 1315 C CA . ILE A 1 189 ? -1.514 -1.791 -11.081 1.00 98.94 189 ILE A CA 1
ATOM 1316 C C . ILE A 1 189 ? -1.488 -0.459 -11.828 1.00 98.94 189 ILE A C 1
ATOM 1318 O O . ILE A 1 189 ? -0.936 -0.381 -12.924 1.00 98.94 189 ILE A O 1
ATOM 1322 N N . VAL A 1 190 ? -2.058 0.580 -11.223 1.00 98.88 190 VAL A N 1
ATOM 1323 C CA . VAL A 1 190 ? -1.940 1.971 -11.671 1.00 98.88 190 VAL A CA 1
ATOM 1324 C C . VAL A 1 190 ? -1.074 2.719 -10.668 1.00 98.88 190 VAL A C 1
ATOM 1326 O O . VAL A 1 190 ? -1.375 2.738 -9.473 1.00 98.88 190 VAL A O 1
ATOM 1329 N N . ASN A 1 191 ? 0.006 3.329 -11.146 1.00 98.81 191 ASN A N 1
ATOM 1330 C CA . ASN A 1 191 ? 0.986 4.015 -10.319 1.00 98.81 191 ASN A CA 1
ATOM 1331 C C . ASN A 1 191 ? 1.286 5.421 -10.856 1.00 98.81 191 ASN A C 1
ATOM 1333 O O . ASN A 1 191 ? 1.867 5.605 -11.923 1.00 98.81 191 ASN A O 1
ATOM 1337 N N . THR A 1 192 ? 0.939 6.440 -10.079 1.00 98.38 192 THR A N 1
ATOM 1338 C CA . THR A 1 192 ? 1.349 7.831 -10.322 1.00 98.38 192 THR A CA 1
ATOM 1339 C C . THR A 1 192 ? 2.236 8.394 -9.216 1.00 98.38 192 THR A C 1
ATOM 1341 O O . THR A 1 192 ? 2.773 9.491 -9.375 1.00 98.38 192 THR A O 1
ATOM 1344 N N . GLY A 1 193 ? 2.425 7.625 -8.139 1.00 98.62 193 GLY A N 1
ATOM 1345 C CA . GLY A 1 193 ? 3.322 7.921 -7.029 1.00 98.62 193 GLY A CA 1
ATOM 1346 C C . GLY A 1 193 ? 4.565 7.027 -7.017 1.00 98.62 193 GLY A C 1
ATOM 1347 O O . GLY A 1 193 ? 5.212 6.813 -8.045 1.00 98.62 193 GLY A O 1
ATOM 1348 N N . VAL A 1 194 ? 4.914 6.515 -5.836 1.00 98.88 194 VAL A N 1
ATOM 1349 C CA . VAL A 1 194 ? 6.141 5.740 -5.595 1.00 98.88 194 VAL A CA 1
ATOM 1350 C C . VAL A 1 194 ? 5.817 4.292 -5.243 1.00 98.88 194 VAL A C 1
ATOM 1352 O O . VAL A 1 194 ? 5.026 4.034 -4.335 1.00 98.88 194 VAL A O 1
ATOM 1355 N N . ILE A 1 195 ? 6.487 3.355 -5.913 1.00 98.88 195 ILE A N 1
ATOM 1356 C CA . ILE A 1 195 ? 6.611 1.954 -5.498 1.00 98.88 195 ILE A CA 1
ATOM 1357 C C . ILE A 1 195 ? 8.107 1.645 -5.452 1.00 98.88 195 ILE A C 1
ATOM 1359 O O . ILE A 1 195 ? 8.765 1.613 -6.495 1.00 98.88 195 ILE A O 1
ATOM 1363 N N . ALA A 1 196 ? 8.666 1.495 -4.252 1.00 98.81 196 ALA A N 1
ATOM 1364 C CA . ALA A 1 196 ? 10.098 1.276 -4.102 1.00 98.81 196 ALA A CA 1
ATOM 1365 C C . ALA A 1 196 ? 10.489 0.480 -2.852 1.00 98.81 196 ALA A C 1
ATOM 1367 O O . ALA A 1 196 ? 9.732 0.369 -1.887 1.00 98.81 196 ALA A O 1
ATOM 1368 N N . ALA A 1 197 ? 11.723 -0.019 -2.850 1.00 98.88 197 ALA A N 1
ATOM 1369 C CA . ALA A 1 197 ? 12.322 -0.682 -1.703 1.00 98.88 197 ALA A CA 1
ATOM 1370 C C . ALA A 1 197 ? 13.818 -0.362 -1.582 1.00 98.88 197 ALA A C 1
ATOM 1372 O O . ALA A 1 197 ? 14.473 -0.123 -2.598 1.00 98.88 197 ALA A O 1
ATOM 1373 N N . GLN A 1 198 ? 14.367 -0.425 -0.362 1.00 98.62 198 GLN A N 1
ATOM 1374 C CA . GLN A 1 198 ? 15.828 -0.411 -0.156 1.00 98.62 198 GLN A CA 1
ATOM 1375 C C . GLN A 1 198 ? 16.485 -1.717 -0.609 1.00 98.62 198 GLN A C 1
ATOM 1377 O O . GLN A 1 198 ? 17.671 -1.731 -0.916 1.00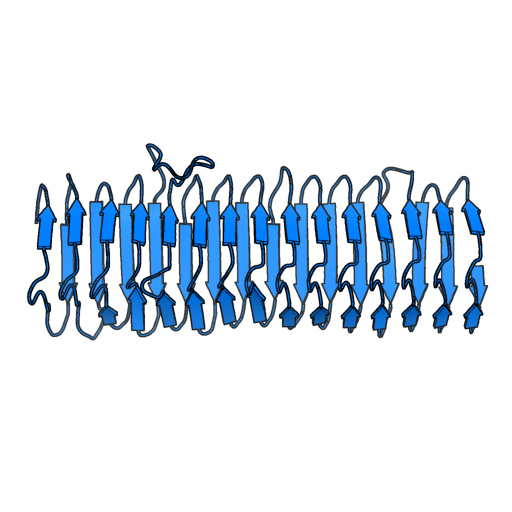 98.62 198 GLN A O 1
ATOM 1382 N N . GLY A 1 199 ? 15.734 -2.819 -0.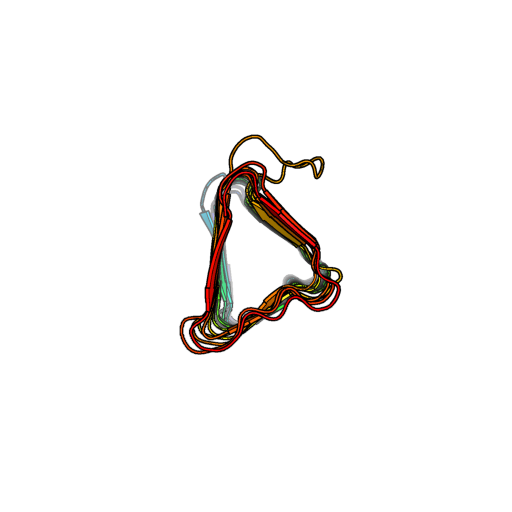602 1.00 98.75 199 GLY A N 1
ATOM 1383 C CA . GLY A 1 199 ? 16.143 -4.096 -1.169 1.00 98.75 199 GLY A CA 1
ATOM 1384 C C . GLY A 1 199 ? 15.617 -4.271 -2.590 1.00 98.75 199 GLY A C 1
ATOM 1385 O O . GLY A 1 199 ? 15.602 -3.343 -3.400 1.00 98.75 199 GLY A O 1
ATOM 1386 N N . ASN A 1 200 ? 15.171 -5.488 -2.884 1.00 98.88 200 ASN A N 1
ATOM 1387 C CA . ASN A 1 200 ? 14.586 -5.838 -4.170 1.00 98.88 200 ASN A CA 1
ATOM 1388 C C . ASN A 1 200 ? 13.122 -5.413 -4.242 1.00 98.88 200 ASN A C 1
ATOM 1390 O O . ASN A 1 200 ? 12.397 -5.484 -3.248 1.00 98.88 200 ASN A O 1
ATOM 1394 N N . THR A 1 201 ? 12.674 -5.093 -5.448 1.00 98.94 201 THR A N 1
ATOM 1395 C CA . THR A 1 201 ? 11.278 -4.786 -5.749 1.00 98.94 201 THR A CA 1
ATOM 1396 C C . THR A 1 201 ? 10.793 -5.736 -6.839 1.00 98.94 201 THR A C 1
ATOM 1398 O O . THR A 1 201 ? 11.308 -5.729 -7.956 1.00 98.94 201 THR A O 1
ATOM 1401 N N . SER A 1 202 ? 9.814 -6.581 -6.517 1.00 98.94 202 SER A N 1
ATOM 1402 C CA . SER A 1 202 ? 9.202 -7.545 -7.432 1.00 98.94 202 SER A CA 1
ATOM 1403 C C . SER A 1 202 ? 7.720 -7.232 -7.620 1.00 98.94 202 SER A C 1
ATOM 1405 O O . SER A 1 202 ? 6.958 -7.226 -6.654 1.00 98.94 202 SER A O 1
ATOM 1407 N N . LEU A 1 203 ? 7.312 -6.962 -8.861 1.00 98.88 203 LEU A N 1
ATOM 1408 C CA . LEU A 1 203 ? 5.928 -6.699 -9.244 1.00 98.88 203 LEU A CA 1
ATOM 1409 C C . LEU A 1 203 ? 5.459 -7.768 -10.228 1.00 98.88 203 LEU A C 1
ATOM 1411 O O . LEU A 1 203 ? 6.087 -7.985 -11.263 1.00 98.88 203 LEU A O 1
ATOM 1415 N N . THR A 1 204 ? 4.321 -8.387 -9.937 1.00 98.94 204 THR A N 1
ATOM 1416 C CA . THR A 1 204 ? 3.581 -9.230 -10.879 1.00 98.94 204 THR A CA 1
ATOM 1417 C C . THR A 1 204 ? 2.181 -8.665 -11.052 1.00 98.94 204 THR A C 1
ATOM 1419 O O . THR A 1 204 ? 1.510 -8.411 -10.056 1.00 98.94 204 THR A O 1
ATOM 1422 N N . ALA A 1 205 ? 1.728 -8.458 -12.288 1.00 98.94 205 ALA A N 1
ATOM 1423 C CA . ALA A 1 205 ? 0.392 -7.924 -12.559 1.00 98.94 205 ALA A CA 1
ATOM 1424 C C . ALA A 1 205 ? -0.219 -8.459 -13.859 1.00 98.94 205 ALA A C 1
ATOM 1426 O O . ALA A 1 205 ? 0.462 -9.043 -14.701 1.00 98.94 205 ALA A O 1
ATOM 1427 N N . LYS A 1 206 ? -1.511 -8.204 -14.079 1.00 98.81 206 LYS A N 1
ATOM 1428 C CA . LYS A 1 206 ? -2.105 -8.341 -15.414 1.00 98.81 206 LYS A CA 1
ATOM 1429 C C . LYS A 1 206 ? -1.629 -7.219 -16.332 1.00 98.81 206 LYS A C 1
ATOM 1431 O O . LYS A 1 206 ? -1.195 -7.479 -17.448 1.00 98.81 206 LYS A O 1
ATOM 1436 N N . THR A 1 207 ? -1.705 -5.983 -15.854 1.00 98.94 207 THR A N 1
ATOM 1437 C CA . THR A 1 207 ? -1.203 -4.778 -16.529 1.00 98.94 207 THR A CA 1
ATOM 1438 C C . THR A 1 207 ? -0.523 -3.879 -15.513 1.00 98.94 207 THR A C 1
ATOM 1440 O O . THR A 1 207 ? -0.941 -3.832 -14.353 1.00 98.94 207 THR A O 1
ATOM 1443 N N . LEU A 1 208 ? 0.474 -3.129 -15.964 1.00 98.94 208 LEU A N 1
ATOM 1444 C CA . LEU A 1 208 ? 1.067 -2.032 -15.209 1.00 98.94 208 LEU A CA 1
ATOM 1445 C C . LEU A 1 208 ? 0.928 -0.749 -16.026 1.00 98.94 208 LEU A C 1
ATOM 1447 O O . LEU A 1 208 ? 1.341 -0.730 -17.180 1.00 98.94 208 LEU A O 1
ATOM 1451 N N . ASP A 1 209 ? 0.372 0.292 -15.416 1.00 98.81 209 ASP A N 1
ATOM 1452 C CA . ASP A 1 209 ? 0.361 1.658 -15.938 1.00 98.81 209 ASP A CA 1
ATOM 1453 C C . ASP A 1 209 ? 1.044 2.574 -14.917 1.00 98.81 209 ASP A C 1
ATOM 1455 O O . ASP A 1 209 ? 0.462 2.942 -13.893 1.00 98.81 209 ASP A O 1
ATOM 1459 N N . SER A 1 210 ? 2.320 2.871 -15.156 1.00 98.69 210 SER A N 1
ATOM 1460 C CA . SER A 1 210 ? 3.125 3.765 -14.332 1.00 98.69 210 SER A CA 1
ATOM 1461 C C . SER A 1 210 ? 3.366 5.072 -15.086 1.00 98.69 210 SER A C 1
ATOM 1463 O O . SER A 1 210 ? 4.110 5.112 -16.065 1.00 98.69 210 SER A O 1
ATOM 1465 N N . SER A 1 211 ? 2.735 6.154 -14.629 1.00 97.75 211 SER A N 1
ATOM 1466 C CA . SER A 1 211 ? 2.701 7.444 -15.339 1.00 97.75 211 SER A CA 1
ATOM 1467 C C . SER A 1 211 ? 4.042 8.196 -15.336 1.00 97.75 211 SER A C 1
ATOM 1469 O O . SER A 1 211 ? 4.974 7.841 -14.616 1.00 97.75 211 SER A O 1
ATOM 1471 N N . ALA A 1 212 ? 4.126 9.306 -16.071 1.00 98.06 212 ALA A N 1
ATOM 1472 C CA . ALA A 1 212 ? 5.331 10.137 -16.155 1.00 98.06 212 ALA A CA 1
ATOM 1473 C C . ALA A 1 212 ? 5.811 10.732 -14.812 1.00 98.06 212 ALA A C 1
ATOM 1475 O O . ALA A 1 212 ? 6.994 11.022 -14.663 1.00 98.06 212 ALA A O 1
ATOM 1476 N N . SER A 1 213 ? 4.926 10.905 -13.821 1.00 96.81 213 SER A N 1
ATOM 1477 C CA . SER A 1 213 ? 5.296 11.406 -12.485 1.00 96.81 213 SER A CA 1
ATOM 1478 C C . SER A 1 213 ? 5.732 10.307 -11.514 1.00 96.81 213 SER A C 1
ATOM 1480 O O . SER A 1 213 ? 6.052 10.597 -10.363 1.00 96.81 213 SER A O 1
ATOM 1482 N N . SER A 1 214 ? 5.695 9.048 -11.949 1.00 98.50 214 SER A N 1
ATOM 1483 C CA . SER A 1 214 ? 5.874 7.898 -11.070 1.00 98.50 214 SER A CA 1
ATOM 1484 C C . SER A 1 214 ? 7.339 7.510 -10.855 1.00 98.50 214 SER A C 1
ATOM 1486 O O . SER A 1 214 ? 8.215 7.831 -11.661 1.00 98.50 214 SER A O 1
ATOM 1488 N N . LEU A 1 215 ? 7.588 6.768 -9.775 1.00 98.69 215 LEU A N 1
ATOM 1489 C CA . LEU A 1 215 ? 8.843 6.064 -9.517 1.00 98.69 215 LEU A CA 1
ATOM 1490 C C . LEU A 1 215 ? 8.567 4.579 -9.269 1.00 98.69 215 LEU A C 1
ATOM 1492 O O . LEU A 1 215 ? 7.768 4.225 -8.398 1.00 98.69 215 LEU A O 1
ATOM 1496 N N . LEU A 1 216 ? 9.291 3.735 -9.998 1.00 98.88 216 LEU A N 1
ATOM 1497 C CA . LEU A 1 216 ? 9.473 2.312 -9.735 1.00 98.88 216 LEU A CA 1
ATOM 1498 C C . LEU A 1 216 ? 10.943 2.095 -9.363 1.00 98.88 216 LEU A C 1
ATOM 1500 O O . LEU A 1 216 ? 11.828 2.358 -10.178 1.00 98.88 216 LEU A O 1
ATOM 1504 N N . GLY A 1 217 ? 11.207 1.672 -8.128 1.00 98.56 217 GLY A N 1
ATOM 1505 C CA . GLY A 1 217 ? 12.557 1.688 -7.561 1.00 98.56 217 GLY A CA 1
ATOM 1506 C C . GLY A 1 217 ? 12.967 0.400 -6.853 1.00 98.56 217 GLY A C 1
ATOM 1507 O O . GLY A 1 217 ? 12.185 -0.164 -6.094 1.00 98.56 217 GLY A O 1
ATOM 1508 N N . ALA A 1 218 ? 14.214 -0.031 -7.018 1.00 98.88 218 ALA A N 1
ATOM 1509 C CA . ALA A 1 218 ? 14.857 -1.047 -6.181 1.00 98.88 218 ALA A CA 1
ATOM 1510 C C . ALA A 1 218 ? 16.246 -0.571 -5.744 1.00 98.88 218 ALA A C 1
ATOM 1512 O O . ALA A 1 218 ? 16.966 0.068 -6.513 1.00 98.88 218 ALA A O 1
ATOM 1513 N N . GLY A 1 219 ? 16.626 -0.855 -4.501 1.00 98.62 219 GLY A N 1
ATOM 1514 C CA . GLY A 1 219 ? 17.819 -0.257 -3.908 1.00 98.62 219 GLY A CA 1
ATOM 1515 C C . GLY A 1 219 ? 17.656 1.227 -3.571 1.00 98.62 219 GLY A C 1
ATOM 1516 O O . GLY A 1 219 ? 18.653 1.926 -3.444 1.00 98.62 219 GLY A O 1
ATOM 1517 N N . MET A 1 220 ? 16.433 1.747 -3.467 1.00 98.25 220 MET A N 1
ATOM 1518 C CA . MET A 1 220 ? 16.178 3.157 -3.155 1.00 98.25 220 MET A CA 1
ATOM 1519 C C . MET A 1 220 ? 16.298 3.389 -1.650 1.00 98.25 220 MET A C 1
ATOM 1521 O O . MET A 1 220 ? 15.493 2.864 -0.889 1.00 98.25 220 MET A O 1
ATOM 1525 N N . GLN A 1 221 ? 17.280 4.179 -1.221 1.00 96.38 221 GLN A N 1
ATOM 1526 C CA . GLN A 1 221 ? 17.495 4.541 0.180 1.00 96.38 221 GLN A CA 1
ATOM 1527 C C . GLN A 1 221 ? 16.449 5.550 0.671 1.00 96.38 221 GLN A C 1
ATOM 1529 O O . GLN A 1 221 ? 15.817 6.258 -0.115 1.00 96.38 221 GLN A O 1
ATOM 1534 N N . ALA A 1 222 ? 16.311 5.673 1.994 1.00 91.44 222 ALA A N 1
ATOM 1535 C CA . ALA A 1 222 ? 15.363 6.606 2.610 1.00 91.44 222 ALA A CA 1
ATOM 1536 C C . ALA A 1 222 ? 15.645 8.090 2.285 1.00 91.44 222 ALA A C 1
ATOM 1538 O O . ALA A 1 222 ? 14.735 8.912 2.368 1.00 91.44 222 ALA A O 1
ATOM 1539 N N . ASP A 1 223 ? 16.880 8.437 1.900 1.00 92.88 223 ASP A N 1
ATOM 1540 C CA . ASP A 1 223 ? 17.254 9.781 1.434 1.00 92.88 223 ASP A CA 1
ATOM 1541 C C . ASP A 1 223 ? 16.954 10.015 -0.063 1.00 92.88 223 ASP A C 1
ATOM 1543 O O . ASP A 1 223 ? 17.283 11.070 -0.604 1.00 92.88 223 ASP A O 1
ATOM 1547 N N . GLY A 1 224 ? 16.329 9.039 -0.732 1.00 91.94 224 GLY A N 1
ATOM 1548 C CA . GLY A 1 224 ? 15.973 9.079 -2.148 1.00 91.94 224 GLY A CA 1
ATOM 1549 C C . GLY A 1 224 ? 17.113 8.714 -3.100 1.00 91.94 224 GLY A C 1
ATOM 1550 O O . GLY A 1 224 ? 16.895 8.689 -4.311 1.00 91.94 224 GLY A O 1
ATOM 1551 N N . LYS A 1 225 ? 18.318 8.416 -2.599 1.00 95.38 225 LYS A N 1
ATOM 1552 C CA . LYS A 1 225 ? 19.435 7.992 -3.449 1.00 95.38 225 LYS A CA 1
ATOM 1553 C C . LYS A 1 225 ? 19.366 6.509 -3.769 1.00 95.38 225 LYS A C 1
ATOM 1555 O O . LYS A 1 225 ? 18.875 5.698 -2.988 1.00 95.38 225 LYS A O 1
ATOM 1560 N N . LEU A 1 226 ? 19.953 6.149 -4.902 1.00 96.31 226 LEU A N 1
ATOM 1561 C CA . LEU A 1 226 ? 20.180 4.758 -5.255 1.00 96.31 226 LEU A CA 1
ATOM 1562 C C . LEU A 1 226 ? 21.320 4.187 -4.393 1.00 96.31 226 LEU A C 1
ATOM 1564 O O . LEU A 1 226 ? 22.350 4.831 -4.194 1.00 96.31 226 LEU A O 1
ATOM 1568 N N . GLY A 1 227 ? 21.103 3.011 -3.820 1.00 95.81 227 GLY A N 1
ATOM 1569 C CA . GLY A 1 227 ? 22.087 2.235 -3.075 1.00 95.81 227 GLY A CA 1
ATOM 1570 C C . GLY A 1 227 ? 23.034 1.471 -3.997 1.00 95.81 227 GLY A C 1
ATOM 1571 O O . GLY A 1 227 ? 23.177 1.784 -5.176 1.00 95.81 227 GLY A O 1
ATOM 1572 N N . THR A 1 228 ? 23.693 0.450 -3.451 1.00 94.19 228 THR A N 1
ATOM 1573 C CA . THR A 1 228 ? 24.666 -0.385 -4.181 1.00 94.19 228 THR A CA 1
ATOM 1574 C C . THR A 1 228 ? 24.106 -1.732 -4.637 1.00 94.19 228 THR A C 1
ATOM 1576 O O . THR A 1 228 ? 24.758 -2.432 -5.406 1.00 94.19 228 THR A O 1
ATOM 1579 N N . ALA A 1 229 ? 22.921 -2.114 -4.156 1.00 96.25 229 ALA A N 1
ATOM 1580 C CA . ALA A 1 229 ? 22.245 -3.361 -4.487 1.00 96.25 229 ALA A CA 1
ATOM 1581 C C . ALA A 1 229 ? 20.724 -3.180 -4.419 1.00 96.25 229 ALA A C 1
ATOM 1583 O O . ALA A 1 229 ? 20.237 -2.291 -3.721 1.00 96.25 229 ALA A O 1
ATOM 1584 N N . GLY A 1 230 ? 19.994 -4.023 -5.147 1.00 98.56 230 GLY A N 1
ATOM 1585 C CA . GLY A 1 230 ? 18.536 -3.987 -5.235 1.00 98.56 230 GLY A CA 1
ATOM 1586 C C . GLY A 1 230 ? 18.079 -4.205 -6.670 1.00 98.56 230 GLY A C 1
ATOM 1587 O O . GLY A 1 230 ? 18.264 -3.335 -7.522 1.00 98.56 230 GLY A O 1
ATOM 1588 N N . ASP A 1 231 ? 17.491 -5.367 -6.928 1.00 98.88 231 ASP A N 1
ATOM 1589 C CA . ASP A 1 231 ? 16.965 -5.737 -8.236 1.00 98.88 231 ASP A CA 1
ATOM 1590 C C . ASP A 1 231 ? 15.498 -5.328 -8.364 1.00 98.88 231 ASP A C 1
ATOM 1592 O O . ASP A 1 231 ? 14.674 -5.590 -7.482 1.00 98.88 231 ASP A O 1
ATOM 1596 N N . LEU A 1 232 ? 15.164 -4.722 -9.501 1.00 98.94 232 LEU A N 1
ATOM 1597 C CA . LEU A 1 232 ? 13.799 -4.434 -9.909 1.00 98.94 232 LEU A CA 1
ATOM 1598 C C . LEU A 1 232 ? 13.352 -5.504 -10.903 1.00 98.94 232 LEU A C 1
ATOM 1600 O O . LEU A 1 232 ? 13.903 -5.622 -11.996 1.00 98.94 232 LEU A O 1
ATOM 1604 N N . THR A 1 233 ? 12.338 -6.281 -10.542 1.00 98.94 233 THR A N 1
ATOM 1605 C CA . THR A 1 233 ? 11.725 -7.276 -11.427 1.00 98.94 233 THR A CA 1
ATOM 1606 C C . THR A 1 233 ? 10.256 -6.948 -11.615 1.00 98.94 233 THR A C 1
ATOM 1608 O O . THR A 1 233 ? 9.499 -6.933 -10.651 1.00 98.94 233 THR A O 1
ATOM 1611 N N . ILE A 1 234 ? 9.838 -6.717 -12.854 1.00 98.94 234 ILE A N 1
ATOM 1612 C CA . ILE A 1 234 ? 8.445 -6.455 -13.210 1.00 98.94 234 ILE A CA 1
ATOM 1613 C C . ILE A 1 234 ? 8.020 -7.479 -14.253 1.00 98.94 234 ILE A C 1
ATOM 1615 O O . ILE A 1 234 ? 8.648 -7.596 -15.304 1.00 98.94 234 ILE A O 1
ATOM 1619 N N . SER A 1 235 ? 6.944 -8.203 -13.967 1.00 98.88 235 SER A N 1
ATOM 1620 C CA . SER A 1 235 ? 6.338 -9.172 -14.871 1.00 98.88 235 SER A CA 1
ATOM 1621 C C . SER A 1 235 ? 4.855 -8.870 -15.036 1.00 98.88 235 SER A C 1
ATOM 1623 O O . SER A 1 235 ? 4.104 -8.805 -14.063 1.00 98.88 235 SER A O 1
ATOM 1625 N N . THR A 1 236 ? 4.415 -8.678 -16.272 1.00 98.88 236 THR A N 1
ATOM 1626 C CA . THR A 1 236 ? 3.002 -8.495 -16.598 1.00 98.88 236 THR A CA 1
ATOM 1627 C C . THR A 1 236 ? 2.549 -9.530 -17.614 1.00 98.88 236 THR A C 1
ATOM 1629 O O . THR A 1 236 ? 3.310 -9.927 -18.494 1.00 98.88 236 THR A O 1
ATOM 1632 N N . THR A 1 237 ? 1.303 -9.992 -17.502 1.00 98.75 237 THR A N 1
ATOM 1633 C CA . THR A 1 237 ? 0.739 -10.918 -18.502 1.00 98.75 237 THR A CA 1
ATOM 1634 C C . THR A 1 237 ? 0.223 -10.200 -19.748 1.00 98.75 237 THR A C 1
ATOM 1636 O O . THR A 1 237 ? 0.045 -10.834 -20.785 1.00 98.75 237 THR A O 1
ATOM 1639 N N . GLN A 1 238 ? -0.006 -8.886 -19.667 1.00 98.69 238 GLN A N 1
ATOM 1640 C CA . GLN A 1 238 ? -0.377 -8.018 -20.784 1.00 98.69 238 GLN A CA 1
ATOM 1641 C C . GLN A 1 238 ? 0.593 -6.827 -20.885 1.00 98.69 238 GLN A C 1
ATOM 1643 O O . GLN A 1 238 ? 1.802 -7.018 -20.818 1.00 98.69 238 GLN A O 1
ATOM 1648 N N . ALA A 1 239 ? 0.091 -5.609 -21.106 1.00 98.62 239 ALA A N 1
ATOM 1649 C CA . ALA A 1 239 ? 0.920 -4.426 -21.282 1.00 98.62 239 ALA A CA 1
ATOM 1650 C C . ALA A 1 239 ? 1.626 -4.005 -19.981 1.00 98.62 239 ALA A C 1
ATOM 1652 O O . ALA A 1 239 ? 0.996 -3.885 -18.922 1.00 98.62 239 ALA A O 1
ATOM 1653 N N . LEU A 1 240 ? 2.922 -3.722 -20.110 1.00 98.88 240 LEU A N 1
ATOM 1654 C CA . LEU A 1 240 ? 3.735 -2.994 -19.145 1.00 98.88 240 LEU A CA 1
ATOM 1655 C C . LEU A 1 240 ? 3.998 -1.600 -19.711 1.00 98.88 240 LEU A C 1
ATOM 1657 O O . LEU A 1 240 ? 4.760 -1.468 -20.663 1.00 98.88 240 LEU A O 1
ATOM 1661 N N . ALA A 1 241 ? 3.394 -0.578 -19.117 1.00 98.88 241 ALA A N 1
ATOM 1662 C CA . ALA A 1 241 ? 3.668 0.823 -19.397 1.00 98.88 241 ALA A CA 1
ATOM 1663 C C . ALA A 1 241 ? 4.370 1.454 -18.186 1.00 98.88 241 ALA A C 1
ATOM 1665 O O . ALA A 1 241 ? 3.841 1.437 -17.072 1.00 98.88 241 ALA A O 1
ATOM 1666 N N . ALA A 1 242 ? 5.578 1.979 -18.383 1.00 98.75 242 ALA A N 1
ATOM 1667 C CA . ALA A 1 242 ? 6.340 2.664 -17.345 1.00 98.75 242 ALA A CA 1
ATOM 1668 C C . ALA A 1 242 ? 7.032 3.908 -17.909 1.00 98.75 242 ALA A C 1
ATOM 1670 O O . ALA A 1 242 ? 8.144 3.853 -18.422 1.00 98.75 242 ALA A O 1
ATOM 1671 N N . HIS A 1 243 ? 6.353 5.044 -17.784 1.00 98.69 243 HIS A N 1
ATOM 1672 C CA . HIS A 1 243 ? 6.719 6.322 -18.398 1.00 98.69 243 HIS A CA 1
ATOM 1673 C C . HIS A 1 243 ? 7.462 7.278 -17.455 1.00 98.69 243 HIS A C 1
ATOM 1675 O O . HIS A 1 243 ? 7.855 8.366 -17.866 1.00 98.69 243 HIS A O 1
ATOM 1681 N N . GLY A 1 244 ? 7.602 6.910 -16.180 1.00 98.62 244 GLY A N 1
ATOM 1682 C CA . GLY A 1 244 ? 8.265 7.714 -15.154 1.00 98.62 244 GLY A CA 1
ATOM 1683 C C . GLY A 1 244 ? 9.738 7.350 -14.970 1.00 98.62 244 GLY A C 1
ATOM 1684 O O . GLY A 1 244 ? 10.476 7.115 -15.927 1.00 98.62 244 GLY A O 1
ATOM 1685 N N . GLN A 1 245 ? 10.167 7.299 -13.712 1.00 98.69 245 GLN A N 1
ATOM 1686 C CA . GLN A 1 245 ? 11.491 6.815 -13.333 1.00 98.69 245 GLN A CA 1
ATOM 1687 C C . GLN A 1 245 ? 11.455 5.310 -13.061 1.00 98.69 245 GLN A C 1
ATOM 1689 O O . GLN A 1 245 ? 10.630 4.834 -12.280 1.00 98.69 245 GLN A O 1
ATOM 1694 N N . VAL A 1 246 ? 12.383 4.574 -13.670 1.00 98.81 246 VAL A N 1
ATOM 1695 C CA . VAL A 1 246 ? 12.592 3.139 -13.449 1.00 98.81 246 VAL A CA 1
ATOM 1696 C C . VAL A 1 246 ? 14.042 2.945 -13.021 1.00 98.81 246 VAL A C 1
ATOM 1698 O O . VAL A 1 246 ? 14.952 2.975 -13.848 1.00 98.81 246 VAL A O 1
ATOM 1701 N N . LEU A 1 247 ? 14.267 2.802 -11.717 1.00 98.75 247 LEU A N 1
ATOM 1702 C CA . LEU A 1 247 ? 15.603 2.828 -11.120 1.00 98.75 247 LEU A CA 1
ATOM 1703 C C . LEU A 1 247 ? 15.889 1.529 -10.367 1.00 98.75 247 LEU A C 1
ATOM 1705 O O . LEU A 1 247 ? 15.093 1.102 -9.531 1.00 98.75 247 LEU A O 1
ATOM 1709 N N . ALA A 1 248 ? 17.042 0.916 -10.618 1.00 98.81 248 ALA A N 1
ATOM 1710 C CA . ALA A 1 248 ? 17.511 -0.227 -9.841 1.00 98.81 248 ALA A CA 1
ATOM 1711 C C . ALA A 1 248 ? 19.005 -0.102 -9.548 1.00 98.81 248 ALA A C 1
ATOM 1713 O O . ALA A 1 248 ? 19.801 0.120 -10.453 1.00 98.81 248 ALA A O 1
ATOM 1714 N N . ALA A 1 249 ? 19.407 -0.272 -8.290 1.00 98.50 249 ALA A N 1
ATOM 1715 C CA . ALA A 1 249 ? 20.826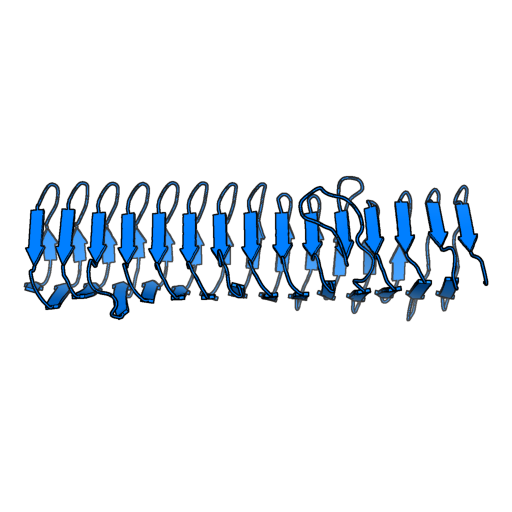 -0.302 -7.939 1.00 98.50 249 ALA A CA 1
ATOM 1716 C C . ALA A 1 249 ? 21.536 -1.525 -8.554 1.00 98.50 249 ALA A C 1
ATOM 1718 O O . ALA A 1 249 ? 22.706 -1.453 -8.921 1.00 98.50 249 ALA A O 1
ATOM 1719 N N . GLY A 1 250 ? 20.811 -2.642 -8.669 1.00 98.62 250 GLY A N 1
ATOM 1720 C CA . GLY A 1 250 ? 21.229 -3.867 -9.342 1.00 98.62 250 GLY A CA 1
ATOM 1721 C C . GLY A 1 250 ? 20.642 -3.976 -10.749 1.00 98.62 250 GLY A C 1
ATOM 1722 O O . GLY A 1 250 ? 20.811 -3.093 -11.587 1.00 98.62 250 GLY A O 1
ATOM 1723 N N . LYS A 1 251 ? 19.972 -5.090 -11.039 1.00 98.75 251 LYS A N 1
ATOM 1724 C CA . LYS A 1 251 ? 19.354 -5.366 -12.339 1.00 98.75 251 LYS A CA 1
ATOM 1725 C C . LYS A 1 251 ? 17.927 -4.822 -12.404 1.00 98.75 251 LYS A C 1
ATOM 1727 O O . LYS A 1 251 ? 17.138 -5.047 -11.492 1.00 98.75 251 LYS A O 1
ATOM 1732 N N . ALA A 1 252 ? 17.555 -4.221 -13.531 1.00 98.88 252 ALA A N 1
ATOM 1733 C CA . ALA A 1 252 ? 16.160 -3.997 -13.900 1.00 98.88 252 ALA A CA 1
ATOM 1734 C C . ALA A 1 252 ? 15.731 -5.023 -14.961 1.00 98.88 252 ALA A C 1
ATOM 1736 O O . ALA A 1 252 ? 16.285 -5.055 -16.057 1.00 98.88 252 ALA A O 1
ATOM 1737 N N . THR A 1 253 ? 14.762 -5.883 -14.643 1.00 98.94 253 THR A N 1
ATOM 1738 C CA . THR A 1 253 ? 14.158 -6.847 -15.579 1.00 98.94 253 THR A CA 1
ATOM 1739 C C . THR A 1 253 ? 12.680 -6.527 -15.751 1.00 98.94 253 THR A C 1
ATOM 1741 O O . THR A 1 253 ? 11.909 -6.668 -14.805 1.00 98.94 253 THR A O 1
ATOM 1744 N N . LEU A 1 254 ? 12.283 -6.100 -16.948 1.00 98.88 254 LEU A N 1
ATOM 1745 C CA . LEU A 1 254 ? 10.916 -5.706 -17.277 1.00 98.88 254 LEU A CA 1
ATOM 1746 C C . LEU A 1 254 ? 10.374 -6.633 -18.363 1.00 98.88 254 LEU A C 1
ATOM 1748 O O . LEU A 1 254 ? 10.901 -6.680 -19.474 1.00 98.88 254 LEU A O 1
ATOM 1752 N N . THR A 1 255 ? 9.328 -7.383 -18.029 1.00 98.94 255 THR A N 1
ATOM 1753 C CA . THR A 1 255 ? 8.685 -8.354 -18.918 1.00 98.94 255 THR A CA 1
ATOM 1754 C C . THR A 1 255 ? 7.189 -8.075 -19.027 1.00 98.94 255 THR A C 1
ATOM 1756 O O . THR A 1 255 ? 6.499 -7.913 -18.020 1.00 98.94 255 THR A O 1
ATOM 1759 N N . GLY A 1 256 ? 6.675 -8.045 -20.252 1.00 98.75 256 GLY A N 1
ATOM 1760 C CA . GLY A 1 256 ? 5.249 -7.908 -20.545 1.00 98.75 256 GLY A CA 1
ATOM 1761 C C . GLY A 1 256 ? 4.895 -8.515 -21.896 1.00 98.75 256 GLY A C 1
ATOM 1762 O O . GLY A 1 256 ? 5.786 -8.880 -22.658 1.00 98.75 256 GLY A O 1
ATOM 1763 N N . ALA A 1 257 ? 3.607 -8.604 -22.227 1.00 98.50 257 ALA A N 1
ATOM 1764 C CA . ALA A 1 257 ? 3.180 -8.886 -23.601 1.00 98.50 257 ALA A CA 1
ATOM 1765 C C . ALA A 1 257 ? 3.711 -7.808 -24.556 1.00 98.50 257 ALA A C 1
ATOM 1767 O O . ALA A 1 257 ? 4.252 -8.122 -25.614 1.00 98.50 257 ALA A O 1
ATOM 1768 N N . SER A 1 258 ? 3.636 -6.551 -24.120 1.00 98.62 258 SER A N 1
ATOM 1769 C CA . SER A 1 258 ? 4.334 -5.395 -24.679 1.00 98.62 258 SER A CA 1
ATOM 1770 C C . SER A 1 258 ? 5.017 -4.624 -23.551 1.00 98.62 258 SER A C 1
ATOM 1772 O O . SER A 1 258 ? 4.540 -4.640 -22.413 1.00 98.62 258 SER A O 1
ATOM 1774 N N . VAL A 1 259 ? 6.115 -3.940 -23.868 1.00 98.81 259 VAL A N 1
ATOM 1775 C CA . VAL A 1 259 ? 6.855 -3.092 -22.924 1.00 98.81 259 VAL A CA 1
ATOM 1776 C C . VAL A 1 259 ? 6.946 -1.689 -23.506 1.00 98.81 259 VAL A C 1
ATOM 1778 O O . VAL A 1 259 ? 7.598 -1.487 -24.525 1.00 98.81 259 VAL A O 1
ATOM 1781 N N . ASP A 1 260 ? 6.309 -0.719 -22.864 1.00 98.81 260 ASP A N 1
ATOM 1782 C CA . ASP A 1 260 ? 6.358 0.686 -23.252 1.00 98.81 260 ASP A CA 1
ATOM 1783 C C . ASP A 1 260 ? 7.027 1.525 -22.163 1.00 98.81 260 ASP A C 1
ATOM 1785 O O . ASP A 1 260 ? 6.497 1.725 -21.071 1.00 98.81 260 ASP A O 1
ATOM 1789 N N . LEU A 1 261 ? 8.222 2.005 -22.482 1.00 98.75 261 LEU A N 1
ATOM 1790 C CA . LEU A 1 261 ? 9.039 2.893 -21.669 1.00 98.75 261 LEU A CA 1
ATOM 1791 C C . LEU A 1 261 ? 9.090 4.305 -22.254 1.00 98.75 261 LEU A C 1
ATOM 1793 O O . LEU A 1 261 ? 10.003 5.064 -21.920 1.00 98.75 261 LEU A O 1
ATOM 1797 N N . ALA A 1 262 ? 8.163 4.672 -23.146 1.00 98.75 262 ALA A N 1
ATOM 1798 C CA . ALA A 1 262 ? 8.199 5.966 -23.810 1.00 98.75 262 ALA A CA 1
ATOM 1799 C C . ALA A 1 262 ? 8.273 7.127 -22.803 1.00 98.75 262 ALA A C 1
ATOM 1801 O O . ALA A 1 262 ? 7.529 7.159 -21.823 1.00 98.75 262 ALA A O 1
ATOM 1802 N N . GLY A 1 263 ? 9.188 8.069 -23.042 1.00 98.50 263 GLY A N 1
ATOM 1803 C CA . GLY A 1 263 ? 9.432 9.231 -22.180 1.00 98.50 263 GLY A CA 1
ATOM 1804 C C . GLY A 1 263 ? 10.073 8.937 -20.816 1.00 98.50 263 GLY A C 1
ATOM 1805 O O . GLY A 1 263 ? 10.311 9.876 -20.059 1.00 98.50 263 GLY A O 1
ATOM 1806 N N . SER A 1 264 ? 10.364 7.673 -20.493 1.00 98.75 264 SER A N 1
ATOM 1807 C CA . SER A 1 264 ? 10.902 7.290 -19.183 1.00 98.75 264 SER A CA 1
ATOM 1808 C C . SER A 1 264 ? 12.369 7.674 -18.983 1.00 98.75 264 SER A C 1
ATOM 1810 O O . SER A 1 264 ? 13.128 7.868 -19.936 1.00 98.75 264 SER A O 1
ATOM 1812 N N . GLN A 1 265 ? 12.785 7.704 -17.716 1.00 98.69 265 GLN A N 1
ATOM 1813 C CA . GLN A 1 265 ? 14.188 7.678 -17.304 1.00 98.69 265 GLN A CA 1
ATOM 1814 C C . GLN A 1 265 ? 14.468 6.334 -16.632 1.00 98.69 265 GLN A C 1
ATOM 1816 O O . GLN A 1 265 ? 14.087 6.109 -15.482 1.00 98.69 265 GLN A O 1
ATOM 1821 N N . THR A 1 266 ? 15.112 5.434 -17.368 1.00 98.75 266 THR A N 1
ATOM 1822 C CA . THR A 1 266 ? 15.407 4.070 -16.929 1.00 98.75 266 THR A CA 1
ATOM 1823 C C . THR A 1 266 ? 16.907 3.901 -16.714 1.00 98.75 266 THR A C 1
ATOM 1825 O O . THR A 1 266 ? 17.688 4.089 -17.646 1.00 98.75 266 THR A O 1
ATOM 1828 N N . SER A 1 267 ? 17.313 3.522 -15.500 1.00 98.56 267 SER A N 1
ATOM 1829 C CA . SER A 1 267 ? 18.720 3.294 -15.155 1.00 98.56 267 SER A CA 1
ATOM 1830 C C . SER A 1 267 ? 18.895 2.122 -14.196 1.00 98.56 267 SER A C 1
ATOM 1832 O O . SER A 1 267 ? 18.187 2.007 -13.193 1.00 98.56 267 SER A O 1
ATOM 1834 N N . ALA A 1 268 ? 19.846 1.248 -14.518 1.00 98.75 268 ALA A N 1
ATOM 1835 C CA . ALA A 1 268 ? 20.230 0.121 -13.678 1.00 98.75 268 ALA A CA 1
ATOM 1836 C C . ALA A 1 268 ? 21.650 -0.366 -13.986 1.00 98.75 268 ALA A C 1
ATOM 1838 O O . ALA A 1 268 ? 22.199 -0.060 -15.047 1.00 98.75 268 ALA A O 1
ATOM 1839 N N . ALA A 1 269 ? 22.238 -1.184 -13.107 1.00 98.31 269 ALA A N 1
ATOM 1840 C CA . ALA A 1 269 ? 23.535 -1.817 -13.364 1.00 98.31 269 ALA A CA 1
ATOM 1841 C C . ALA A 1 269 ? 23.495 -2.753 -14.583 1.00 98.31 269 ALA A C 1
ATOM 1843 O O . ALA A 1 269 ? 24.474 -2.831 -15.317 1.00 98.31 269 ALA A O 1
ATOM 1844 N N . ASN A 1 270 ? 22.362 -3.426 -14.809 1.00 98.62 270 ASN A N 1
ATOM 1845 C CA . ASN A 1 270 ? 22.039 -4.146 -16.043 1.00 98.62 270 ASN A CA 1
ATOM 1846 C C . ASN A 1 270 ? 20.545 -3.996 -16.334 1.00 98.62 270 ASN A C 1
ATOM 1848 O O . ASN A 1 270 ? 19.737 -3.988 -15.401 1.00 98.62 270 ASN A O 1
ATOM 1852 N N . ILE A 1 271 ? 20.167 -3.938 -17.608 1.00 98.88 271 ILE A N 1
ATOM 1853 C CA . ILE A 1 271 ? 18.772 -3.769 -18.027 1.00 98.88 271 ILE A CA 1
ATOM 1854 C C . ILE A 1 271 ? 18.371 -4.917 -18.957 1.00 98.88 271 ILE A C 1
ATOM 1856 O O . ILE A 1 271 ? 19.052 -5.216 -19.933 1.00 98.88 271 ILE A O 1
ATOM 1860 N N . GLY A 1 272 ? 17.244 -5.559 -18.660 1.00 98.81 272 GLY A N 1
ATOM 1861 C CA . GLY A 1 272 ? 16.600 -6.545 -19.522 1.00 98.81 272 GLY A CA 1
ATOM 1862 C C . GLY A 1 272 ? 15.168 -6.130 -19.830 1.00 98.81 272 GLY A C 1
ATOM 1863 O O . GLY A 1 272 ? 14.350 -6.054 -18.914 1.00 98.81 272 GLY A O 1
ATOM 1864 N N . LEU A 1 273 ? 14.861 -5.891 -21.103 1.00 98.81 273 LEU A N 1
ATOM 1865 C CA . LEU A 1 273 ?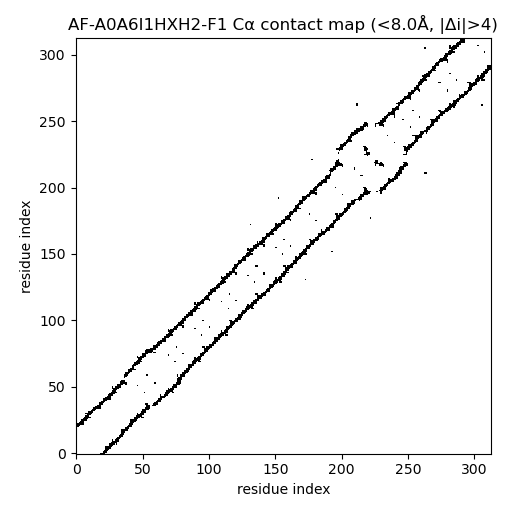 13.522 -5.567 -21.594 1.00 98.81 273 LEU A CA 1
ATOM 1866 C C . LEU A 1 273 ? 13.015 -6.726 -22.448 1.00 98.81 273 LEU A C 1
ATOM 1868 O O . LEU A 1 273 ? 13.698 -7.156 -23.376 1.00 98.81 273 LEU A O 1
ATOM 1872 N N . THR A 1 274 ? 11.842 -7.267 -22.136 1.00 98.81 274 THR A N 1
ATOM 1873 C CA . THR A 1 274 ? 11.268 -8.400 -22.874 1.00 98.81 274 THR A CA 1
ATOM 1874 C C . THR A 1 274 ? 9.788 -8.177 -23.146 1.00 98.81 274 THR A C 1
ATOM 1876 O O . THR A 1 274 ? 8.966 -8.235 -22.234 1.00 98.81 274 THR A O 1
ATOM 1879 N N . ALA A 1 275 ? 9.448 -7.972 -24.415 1.00 98.69 275 ALA A N 1
ATOM 1880 C CA . ALA A 1 275 ? 8.082 -8.081 -24.905 1.00 98.69 275 ALA A CA 1
ATOM 1881 C C . ALA A 1 275 ? 7.855 -9.499 -25.449 1.00 98.69 275 ALA A C 1
ATOM 1883 O O . ALA A 1 275 ? 8.490 -9.912 -26.420 1.00 98.69 275 ALA A O 1
ATOM 1884 N N . THR A 1 276 ? 6.968 -10.264 -24.813 1.00 98.19 276 THR A N 1
ATOM 1885 C CA . THR A 1 276 ? 6.755 -11.686 -25.127 1.00 98.19 276 THR A CA 1
ATOM 1886 C C . THR A 1 276 ? 5.927 -11.909 -26.385 1.00 98.19 276 THR A C 1
ATOM 1888 O O . THR A 1 276 ? 6.042 -12.966 -26.999 1.00 98.19 276 THR A O 1
ATOM 1891 N N . THR A 1 277 ? 5.112 -10.944 -26.811 1.00 97.12 277 THR A N 1
ATOM 1892 C CA . THR A 1 277 ? 4.309 -11.061 -28.042 1.00 97.12 277 THR A CA 1
ATOM 1893 C C . THR A 1 277 ? 4.264 -9.789 -28.879 1.00 97.12 277 THR A C 1
ATOM 1895 O O . THR A 1 277 ? 3.873 -9.861 -30.037 1.00 97.12 277 THR A O 1
ATOM 1898 N N . GLY A 1 278 ? 4.609 -8.634 -28.311 1.00 96.56 278 GLY A N 1
ATOM 1899 C CA . GLY A 1 278 ? 4.462 -7.324 -28.936 1.00 96.56 278 GLY A CA 1
ATOM 1900 C C . GLY A 1 278 ? 5.756 -6.517 -28.990 1.00 96.56 278 GLY A C 1
ATOM 1901 O O . GLY A 1 278 ? 6.870 -7.053 -29.012 1.00 96.56 278 GLY A O 1
ATOM 1902 N N . ASP A 1 279 ? 5.578 -5.202 -29.018 1.00 98.06 279 ASP A N 1
ATOM 1903 C CA . ASP A 1 279 ? 6.660 -4.239 -29.179 1.00 98.06 279 ASP A CA 1
ATOM 1904 C C . ASP A 1 279 ? 7.389 -3.944 -27.867 1.00 98.06 279 ASP A C 1
ATOM 1906 O O . ASP A 1 279 ? 6.820 -4.025 -26.771 1.00 98.06 279 ASP A O 1
ATOM 1910 N N . VAL A 1 280 ? 8.650 -3.539 -28.013 1.00 98.75 280 VAL A N 1
ATOM 1911 C CA . VAL A 1 280 ? 9.353 -2.749 -27.000 1.00 98.75 280 VAL A CA 1
ATOM 1912 C C . VAL A 1 280 ? 9.422 -1.309 -27.507 1.00 98.75 280 VAL A C 1
ATOM 1914 O O . VAL A 1 280 ? 9.900 -1.064 -28.609 1.00 98.75 280 VAL A O 1
ATOM 1917 N N . SER A 1 281 ? 8.958 -0.345 -26.718 1.00 98.69 281 SER A N 1
ATOM 1918 C CA . SER A 1 281 ? 9.026 1.085 -27.035 1.00 98.69 281 SER A CA 1
ATOM 1919 C C . SER A 1 281 ? 9.915 1.810 -26.029 1.00 98.69 281 SER A C 1
ATOM 1921 O O . SER A 1 281 ? 9.694 1.747 -24.826 1.00 98.69 281 SER A O 1
ATOM 1923 N N . THR A 1 282 ? 10.916 2.522 -26.533 1.00 98.62 282 THR A N 1
ATOM 1924 C CA . THR A 1 282 ? 11.790 3.456 -25.809 1.00 98.62 282 THR A CA 1
ATOM 1925 C C . THR A 1 282 ? 11.738 4.848 -26.448 1.00 98.62 282 THR A C 1
ATOM 1927 O O . THR A 1 282 ? 12.673 5.639 -26.331 1.00 98.62 282 THR A O 1
ATOM 1930 N N . ASN A 1 283 ? 10.642 5.173 -27.141 1.00 98.69 283 ASN A N 1
ATOM 1931 C CA . ASN A 1 283 ? 10.457 6.467 -27.798 1.00 98.69 283 ASN A CA 1
ATOM 1932 C C . ASN A 1 283 ? 10.628 7.619 -26.805 1.00 98.69 283 ASN A C 1
ATOM 1934 O O . ASN A 1 283 ? 9.965 7.646 -25.770 1.00 98.69 283 ASN A O 1
ATOM 1938 N N . LYS A 1 284 ? 11.495 8.587 -27.117 1.00 98.50 284 LYS A N 1
ATOM 1939 C CA . LYS A 1 284 ? 11.805 9.737 -26.242 1.00 98.50 284 LYS A CA 1
ATOM 1940 C C . LYS A 1 284 ? 12.298 9.363 -24.836 1.00 98.50 284 LYS A C 1
ATOM 1942 O O . LYS A 1 284 ? 12.355 10.225 -23.964 1.00 98.50 284 LYS A O 1
ATOM 1947 N N . ALA A 1 285 ? 12.612 8.093 -24.593 1.00 98.69 285 ALA A N 1
ATOM 1948 C CA . ALA A 1 285 ? 13.102 7.621 -23.311 1.00 98.69 285 ALA A CA 1
ATOM 1949 C C . ALA A 1 285 ? 14.610 7.858 -23.191 1.00 98.69 285 ALA A C 1
ATOM 1951 O O . ALA A 1 285 ? 15.318 7.997 -24.189 1.00 98.69 285 ALA A O 1
ATOM 1952 N N . VAL A 1 286 ? 15.110 7.831 -21.962 1.00 98.75 286 VAL A N 1
ATOM 1953 C CA . VAL A 1 286 ? 16.533 7.701 -21.653 1.00 98.75 286 VAL A CA 1
ATOM 1954 C C . VAL A 1 286 ? 16.715 6.377 -20.924 1.00 98.75 286 VAL A C 1
ATOM 1956 O O . VAL A 1 286 ? 16.323 6.246 -19.768 1.00 98.75 286 VAL A O 1
ATOM 1959 N N . VAL A 1 287 ? 17.285 5.389 -21.611 1.00 98.75 287 VAL A N 1
ATOM 1960 C CA . VAL A 1 287 ? 17.576 4.054 -21.079 1.00 98.75 287 VAL A CA 1
ATOM 1961 C C . VAL A 1 287 ? 19.088 3.889 -21.017 1.00 98.75 287 VAL A C 1
ATOM 1963 O O . VAL A 1 287 ? 19.743 3.751 -22.053 1.00 98.75 287 VAL A O 1
ATOM 1966 N N . THR A 1 288 ? 19.657 3.932 -19.812 1.00 98.50 288 THR A N 1
ATOM 1967 C CA . THR A 1 288 ? 21.110 3.893 -19.619 1.00 98.50 288 THR A CA 1
ATOM 1968 C C . THR A 1 288 ? 21.549 2.818 -18.641 1.00 98.50 288 THR A C 1
ATOM 1970 O O . THR A 1 288 ? 20.966 2.612 -17.581 1.00 98.50 288 THR A O 1
ATOM 1973 N N . THR A 1 289 ? 22.626 2.121 -18.986 1.00 98.50 289 THR A N 1
ATOM 1974 C CA . THR A 1 289 ? 23.270 1.164 -18.091 1.00 98.50 289 THR A CA 1
ATOM 1975 C C . THR A 1 289 ? 24.780 1.140 -18.327 1.00 98.50 289 THR A C 1
ATOM 1977 O O . THR A 1 289 ? 25.219 1.181 -19.475 1.00 98.50 289 THR A O 1
ATOM 1980 N N . PRO A 1 290 ? 25.620 1.081 -17.280 1.00 97.62 290 PRO A N 1
ATOM 1981 C CA . PRO A 1 290 ? 27.048 0.841 -17.466 1.00 97.62 290 PRO A CA 1
ATOM 1982 C C . PRO A 1 290 ? 27.347 -0.620 -17.841 1.00 97.62 290 PRO A C 1
ATOM 1984 O O . PRO A 1 290 ? 28.442 -0.907 -18.319 1.00 97.62 290 PRO A O 1
ATOM 1987 N N . GLY A 1 291 ? 26.404 -1.539 -17.603 1.00 97.88 291 GLY A N 1
ATOM 1988 C CA . GLY A 1 291 ? 26.541 -2.963 -17.887 1.00 97.88 291 GLY A CA 1
ATOM 1989 C C . GLY A 1 291 ? 25.857 -3.370 -19.186 1.00 97.88 291 GLY A C 1
ATOM 1990 O O . GLY A 1 291 ? 25.922 -2.665 -20.198 1.00 97.88 291 GLY A O 1
ATOM 1991 N N . THR A 1 292 ? 25.223 -4.540 -19.153 1.00 98.44 292 THR A N 1
ATOM 1992 C CA . THR A 1 292 ? 24.528 -5.111 -20.304 1.00 98.44 292 THR A CA 1
ATOM 1993 C C . THR A 1 292 ? 23.108 -4.571 -20.409 1.00 98.44 292 THR A C 1
ATOM 1995 O O . THR A 1 292 ? 22.350 -4.573 -19.433 1.00 98.44 292 THR A O 1
ATOM 1998 N N . LEU A 1 293 ? 22.729 -4.184 -21.623 1.00 98.50 293 LEU A N 1
ATOM 1999 C CA . LEU A 1 293 ? 21.348 -3.976 -22.022 1.00 98.50 293 LEU A CA 1
ATOM 2000 C C . LEU A 1 293 ? 20.922 -5.096 -22.968 1.00 98.50 293 LEU A C 1
ATOM 2002 O O . LEU A 1 293 ? 21.458 -5.214 -24.057 1.00 98.50 293 LEU A O 1
ATOM 2006 N N . SER A 1 294 ? 19.921 -5.878 -22.578 1.00 98.44 294 SER A N 1
ATOM 2007 C CA . SER A 1 294 ? 19.301 -6.883 -23.442 1.00 98.44 294 SER A CA 1
ATOM 2008 C C . SER A 1 294 ? 17.877 -6.458 -23.771 1.00 98.44 294 SER A C 1
ATOM 2010 O O . SER A 1 294 ? 17.063 -6.276 -22.865 1.00 98.44 294 SER A O 1
ATOM 2012 N N . ILE A 1 295 ? 17.546 -6.362 -25.058 1.00 98.38 295 ILE A N 1
ATOM 2013 C CA . ILE A 1 295 ? 16.186 -6.071 -25.523 1.00 98.38 295 ILE A CA 1
ATOM 2014 C C . ILE A 1 295 ? 15.691 -7.234 -26.377 1.00 98.38 295 ILE A C 1
ATOM 2016 O O . ILE A 1 295 ? 16.286 -7.563 -27.396 1.00 98.38 295 ILE A O 1
ATOM 2020 N N . THR A 1 296 ? 14.581 -7.840 -25.968 1.00 98.12 296 THR A N 1
ATOM 2021 C CA . THR A 1 296 ? 13.857 -8.848 -26.747 1.00 98.12 296 THR A CA 1
ATOM 2022 C C . THR A 1 296 ? 12.495 -8.284 -27.128 1.00 98.12 296 THR A C 1
ATOM 2024 O O . THR A 1 296 ? 11.664 -8.028 -26.257 1.00 98.12 296 THR A O 1
ATOM 2027 N N . SER A 1 297 ? 12.262 -8.096 -28.425 1.00 95.69 297 SER A N 1
ATOM 2028 C CA . SER A 1 297 ? 10.947 -7.782 -28.986 1.00 95.69 297 SER A CA 1
ATOM 2029 C C . SER A 1 297 ? 10.623 -8.788 -30.080 1.00 95.69 297 SER A C 1
ATOM 2031 O O . SER A 1 297 ? 11.459 -9.055 -30.940 1.00 95.69 297 SER A O 1
ATOM 2033 N N . ASN A 1 298 ? 9.406 -9.329 -30.047 1.00 88.19 298 ASN A N 1
ATOM 2034 C CA . ASN A 1 298 ? 8.928 -10.270 -31.060 1.00 88.19 298 ASN A CA 1
ATOM 2035 C C . ASN A 1 298 ? 8.260 -9.579 -32.258 1.00 88.19 298 ASN A C 1
ATOM 2037 O O . ASN A 1 298 ? 7.882 -10.260 -33.210 1.00 88.19 298 ASN A O 1
ATOM 2041 N N . VAL A 1 299 ? 8.108 -8.250 -32.214 1.00 94.69 299 VAL A N 1
ATOM 2042 C CA . VAL A 1 299 ? 7.491 -7.462 -33.287 1.00 94.69 299 VAL A CA 1
ATOM 2043 C C . VAL A 1 299 ? 8.409 -6.305 -33.683 1.00 94.69 299 VAL A C 1
ATOM 2045 O O . VAL A 1 299 ? 9.170 -6.451 -34.635 1.00 94.69 299 VAL A O 1
ATOM 2048 N N . THR A 1 300 ? 8.371 -5.169 -32.984 1.00 96.38 300 THR A N 1
ATOM 2049 C CA . THR A 1 300 ? 9.193 -3.989 -33.291 1.00 96.38 300 THR A CA 1
ATOM 2050 C C . THR A 1 300 ? 9.816 -3.385 -32.032 1.00 96.38 300 THR A C 1
ATOM 2052 O O . THR A 1 300 ? 9.180 -3.264 -30.984 1.00 96.38 300 THR A O 1
ATOM 2055 N N . LEU A 1 301 ? 11.073 -2.947 -32.156 1.00 97.94 301 LEU A N 1
ATOM 2056 C CA . LEU A 1 301 ? 11.705 -2.028 -31.212 1.00 97.94 301 LEU A CA 1
ATOM 2057 C C . LEU A 1 301 ? 11.545 -0.588 -31.720 1.00 97.94 301 LEU A C 1
ATOM 2059 O O . LEU A 1 301 ? 12.130 -0.227 -32.742 1.00 97.94 301 LEU A O 1
ATOM 2063 N N . HIS A 1 302 ? 10.790 0.241 -30.998 1.00 98.25 302 HIS A N 1
ATOM 2064 C CA . HIS A 1 302 ? 10.632 1.668 -31.296 1.00 98.25 302 HIS A CA 1
ATOM 2065 C C . HIS A 1 302 ? 11.593 2.499 -30.444 1.00 98.25 302 HIS A C 1
ATOM 2067 O O . HIS A 1 302 ? 11.511 2.450 -29.223 1.00 98.25 302 HIS A O 1
ATOM 2073 N N . ASN A 1 303 ? 12.481 3.280 -31.064 1.00 98.00 303 ASN A N 1
ATOM 2074 C CA . ASN A 1 303 ? 13.397 4.193 -30.361 1.00 98.00 303 ASN A CA 1
ATOM 2075 C C . ASN A 1 303 ? 13.461 5.584 -31.022 1.00 98.00 303 ASN A C 1
ATOM 2077 O O . ASN A 1 303 ? 14.518 6.202 -31.144 1.00 98.00 303 ASN A O 1
ATOM 2081 N N . THR A 1 304 ? 12.329 6.086 -31.511 1.00 98.44 304 THR A N 1
ATOM 2082 C CA . THR A 1 304 ? 12.244 7.425 -32.101 1.00 98.44 304 THR A CA 1
ATOM 2083 C C . THR A 1 304 ? 12.557 8.475 -31.037 1.00 98.44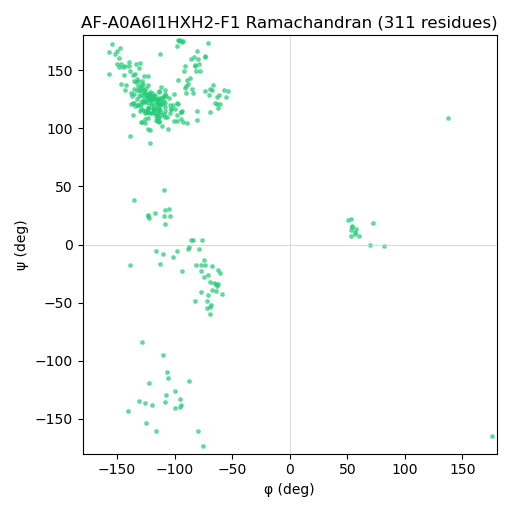 304 THR A C 1
ATOM 2085 O O . THR A 1 304 ? 11.886 8.535 -30.007 1.00 98.44 304 THR A O 1
ATOM 2088 N N . GLU A 1 305 ? 13.586 9.292 -31.282 1.00 98.19 305 GLU A N 1
ATOM 2089 C CA . GLU A 1 305 ? 14.068 10.343 -30.364 1.00 98.19 305 GLU A CA 1
ATOM 2090 C C . GLU A 1 305 ? 14.487 9.832 -28.968 1.00 98.19 305 GLU A C 1
ATOM 2092 O O . GLU A 1 305 ? 14.671 10.626 -28.049 1.00 98.19 305 GLU A O 1
ATOM 2097 N N . GLY A 1 306 ? 14.639 8.515 -28.788 1.00 97.69 306 GLY A N 1
ATOM 2098 C CA . GLY A 1 306 ? 15.082 7.911 -27.534 1.00 97.69 306 GLY A CA 1
ATOM 2099 C C . GLY A 1 306 ? 16.599 7.723 -27.479 1.00 97.69 306 GLY A C 1
ATOM 2100 O O . GLY A 1 306 ? 17.261 7.500 -28.495 1.00 97.69 306 GLY A O 1
ATOM 2101 N N . THR A 1 307 ? 17.159 7.791 -26.274 1.00 98.31 307 THR A N 1
ATOM 2102 C CA . THR A 1 307 ? 18.568 7.497 -25.989 1.00 98.31 307 THR A CA 1
ATOM 2103 C C . THR A 1 307 ? 18.673 6.130 -25.335 1.00 98.31 307 THR A C 1
ATOM 2105 O O . THR A 1 307 ? 18.139 5.917 -24.250 1.00 98.31 307 THR A O 1
ATOM 2108 N N . VAL A 1 308 ? 19.406 5.223 -25.978 1.00 97.50 308 VAL A N 1
ATOM 2109 C CA . VAL A 1 308 ? 19.708 3.886 -25.463 1.00 97.50 308 VAL A CA 1
ATOM 2110 C C . VAL A 1 308 ? 21.223 3.745 -25.381 1.00 97.50 308 VAL A C 1
ATOM 2112 O O . VAL A 1 308 ? 21.903 3.773 -26.406 1.00 97.50 308 VAL A O 1
ATOM 2115 N N . GLN A 1 309 ? 21.758 3.637 -24.166 1.00 97.69 309 GLN A N 1
ATOM 2116 C CA . GLN A 1 309 ? 23.197 3.576 -23.916 1.00 97.69 309 GLN A CA 1
ATOM 2117 C C . GLN A 1 309 ? 23.528 2.419 -22.980 1.00 97.69 309 GLN A C 1
ATOM 2119 O O . GLN A 1 309 ? 22.971 2.309 -21.889 1.00 97.69 309 GLN A O 1
ATOM 2124 N N . ALA A 1 310 ? 24.473 1.584 -23.396 1.00 97.31 310 ALA A N 1
ATOM 2125 C CA . ALA A 1 310 ? 24.925 0.440 -22.624 1.00 97.31 310 ALA A CA 1
ATOM 2126 C C . ALA A 1 310 ? 26.446 0.290 -22.714 1.00 97.31 310 ALA A C 1
ATOM 2128 O O . ALA A 1 310 ? 27.049 0.702 -23.708 1.00 97.31 310 ALA A O 1
ATOM 2129 N N . GLY A 1 311 ? 27.062 -0.324 -21.702 1.00 93.88 311 GLY A N 1
ATOM 2130 C CA . GLY A 1 311 ? 28.445 -0.794 -21.810 1.00 93.88 311 GLY A CA 1
ATOM 2131 C C . GLY A 1 311 ? 28.562 -1.981 -22.770 1.00 93.88 311 GLY A C 1
ATOM 2132 O O . GLY A 1 311 ? 29.570 -2.129 -23.458 1.00 93.88 311 GLY A O 1
ATOM 2133 N N . GLN A 1 312 ? 27.511 -2.804 -22.836 1.00 92.06 312 GLN A N 1
ATOM 2134 C CA . GLN A 1 312 ? 27.348 -3.919 -23.770 1.00 92.06 312 GLN A CA 1
ATOM 2135 C C . GLN A 1 312 ? 25.884 -4.007 -24.221 1.00 92.06 312 GLN A C 1
ATOM 2137 O O . GLN A 1 312 ? 24.987 -3.872 -23.387 1.00 92.06 312 GLN A O 1
ATOM 2142 N N . LEU A 1 313 ? 25.652 -4.238 -25.516 1.00 84.69 313 LEU A N 1
ATOM 2143 C CA . LEU A 1 313 ? 24.327 -4.360 -26.138 1.00 84.69 313 LEU A CA 1
ATOM 2144 C C . LEU A 1 313 ? 24.161 -5.740 -26.782 1.00 84.69 313 LEU A C 1
ATOM 2146 O O . LEU A 1 313 ? 25.141 -6.182 -27.427 1.00 84.69 313 LEU A O 1
#

Foldseek 3Di:
DAEAEAEQACHEAEEAAEDEAHYQEHEQDCYEHEYCEYAYEYCEYAQHVHEDEHPHQDEHEAEHAAEYAQACGEAEYAHEYEYEYQEYEFAVGEYEYQAEYAYEYQEYDQACGEDEYCEEYHYAYEYYEQAVGEAYHNQYEYEAHYAEYEQHQGEYEYNAEYHYEYQEYDHLHEYEYQHEYHYEHAAEYEFLEEYEYLAEYAYEHQEYHADQNYEDYFNQDPVRDRHQAYEYHYEHAAEYAHQHEAYGNAEYAHEHCEYANANYEYEHQEYHAANPNAEYEQANHEHEHAAYYHHYGPYYYHHHNGHHYYVYD

Solvent-accessible surface area (backbone atoms only — not comparable to full-atom values): 12150 Å² total; per-residue (Å²): 90,80,40,65,70,38,82,36,59,67,33,78,45,82,34,93,40,80,39,54,38,40,25,48,33,32,39,30,30,54,12,42,37,40,17,30,35,33,36,40,41,25,34,29,32,35,27,34,53,10,36,42,37,23,72,30,63,53,69,27,36,42,36,15,70,35,41,28,35,26,37,52,9,39,41,39,19,50,8,26,27,39,40,36,17,41,34,32,36,25,36,56,8,38,40,38,11,54,30,34,23,40,37,45,28,46,25,36,38,26,35,52,10,39,40,36,7,40,28,35,23,38,39,36,36,31,45,34,36,26,36,50,8,40,43,32,5,61,59,20,35,23,40,38,44,30,39,33,41,37,26,43,61,10,41,36,39,9,39,21,33,27,40,37,42,31,37,32,38,40,32,49,18,38,41,41,10,60,24,37,25,40,39,40,27,74,28,45,38,39,32,47,18,39,44,32,4,34,23,32,22,39,40,37,24,32,27,36,45,29,37,67,75,13,37,41,27,4,1,35,38,98,89,71,43,72,47,85,43,14,36,23,38,39,42,25,72,29,48,28,35,43,21,13,39,38,39,12,28,24,40,30,38,44,37,10,28,22,30,36,28,41,55,11,47,34,39,20,44,24,38,37,41,33,11,76,66,25,35,28,32,33,31,49,10,40,40,42,25,78,28,46,38,48,79,44,49,69,66,44,78,43,52,61,83,30,48,79,47,51,65,38,112

Radius of gyration: 22.66 Å; Cα contacts (8 Å, |Δi|>4): 1215; chains: 1; bounding box: 56×23×70 Å

pLDDT: mean 98.33, std 1.52, range [84.69, 98.94]

InterPro domains:
  IPR008619 Filamentous haemagglutinin repeat [PF05594] (16-72)
  IPR008619 Filamentous haemagglutinin repeat [PF05594] (79-133)
  IPR008619 Filamentous haemagglutinin repeat [PF05594] (177-240)
  IPR010069 Toxin CdiA-like, Filamentous hemagglutinin motif repeats [TIGR01731] (1-25)
  IPR010069 Toxin CdiA-like, Filamentous hemagglutinin motif repeats [TIGR01731] (36-62)
  IPR010069 Toxin CdiA-like, Filamentous hemagglutinin motif repeats [TIGR01731] (59-91)
  IPR010069 Toxin CdiA-like, Filamentous hemagglutinin motif repeats [TIGR01731] (93-131)
  IPR010069 Toxin CdiA-like, Filamentous hemagglutinin motif repeats [TIGR01731] (140-173)
  IPR010069 Toxin CdiA-like, Filamentous hemagglutinin motif repeats [TIGR01731] (154-193)
  IPR010069 Toxin CdiA-like, Filamentous hemagglutinin motif repeats [TIGR01731] (173-209)
  IPR010069 Toxin CdiA-like, Filamentous hemagglutinin motif repeats [TIGR01731] (193-217)
  IPR010069 Toxin CdiA-like, Filamentous hemagglutinin motif repeats [TIGR01731] (223-238)

Sequence (313 aa):
INAGQFNNQFGKITGNGKLDIRAATFDHRNAMTVANQLTVNAGSLDNRSGSLAQTGTGLMTVNATGQLDNTGGKIEGNGDALVKASTLLNSTGRIVAAQNAELTVGSLDNTQGTVAAGSHLQLSGGDIDNTKGQLQAVAGNATLNVANLNNTAGNVFAGANLNATLASLNNTGSLYAAGNQSLTATGAIVNTGVIAAQGNTSLTAKTLDSSASSLLGAGMQADGKLGTAGDLTISTTQALAAHGQVLAAGKATLTGASVDLAGSQTSAANIGLTATTGDVSTNKAVVTTPGTLSITSNVTLHNTEGTVQAGQL

Secondary structure (DSSP, 8-state):
-EEEEEE-TT-EEEEEEEEEEEEEEEE-TT-EEEEEEEEEEEEEEE-TT-EEEE-SSS-EEEEESSEEE-TT-EEEESS-EEEEEEEEE-TT-EEEESS-EEEEEEEEE-TT-EEEESS-EEEEEEEEE-TT-EEEESSS-EEEEEEEEEETT-EEEESS-EEEEEEEEEESSEEEESS-EEEEESSEEEESSEEEESS-EEEEESEEEE-TT-EEEESB-TTS-B-S---EEEEESSEEEE-SEEEEEEEEEEEESEEE-TT-EEEEEEEEEEESSS-EE-TT-EEEEEEEEEEEESS-EE-TT-EEEEEE-